Protein AF-0000000066671048 (afdb_homodimer)

pLDDT: mean 87.14, std 14.94, range [29.52, 98.75]

Nearest PDB structures (foldseek):
  3fkh-assembly3_F  TM=9.443E-01  e=4.749E-14  Corynebacterium glutamicum ATCC 13032
  6eci-assembly4_H  TM=8.921E-01  e=3.880E-12  Mycolicibacterium smegmatis MC2 155
  6eci-assembly7_M  TM=8.985E-01  e=5.420E-12  Mycolicibacterium smegmatis MC2 155
  6eci-assembly4_G  TM=9.045E-01  e=6.656E-11  Mycolicibacterium smegmatis MC2 155
  2hq9-assembly1_B  TM=8.284E-01  e=3.812E-11  Mesorhizobium loti

Organism: Nocardia brasiliensis (strain ATCC 700358 / HUJEG-1) (NCBI:txid1133849)

Radius of gyration: 19.23 Å; Cα contacts (8 Å, |Δi|>4): 625; chains: 2; bounding box: 47×60×47 Å

Sequence (288 aa):
MAELVRTSDLVHELTVAQCWERLDETQLGRIVVHISGELDIFPVNYAVDDGKIYFRTAPGSKLLELTINSSVLFEADQVLPEIQLAWSVVARGHAEQLSIARDVHHADTLAIRPWISTPKYEYVRIGVHAITGRQFRLNDEVTHMAELVRTSDLVHELTVAQCWERLDETQLGRIVVHISGELDIFPVNYAVDDGKIYFRTAPGSKLLELTINSSVLFEADQVLPEIQLAWSVVARGHAEQLSIARDVHHADTLAIRPWISTPKYEYVRIGVHAITGRQFRLNDEVTH

Structure (mmCIF, N/CA/C/O backbone):
data_AF-0000000066671048-model_v1
#
loop_
_entity.id
_entity.type
_entity.pdbx_description
1 polymer "Pyridoxamine 5'-phosphate oxidase family protein"
#
loop_
_atom_site.group_PDB
_atom_site.id
_atom_site.type_symbol
_atom_site.label_atom_id
_atom_site.label_alt_id
_atom_site.label_comp_id
_atom_site.label_asym_id
_atom_site.label_entity_id
_atom_site.label_seq_id
_atom_site.pdbx_PDB_ins_code
_atom_site.Cartn_x
_atom_site.Cartn_y
_atom_site.Cartn_z
_atom_site.occupancy
_atom_site.B_iso_or_equiv
_atom_site.auth_seq_id
_atom_site.auth_comp_id
_atom_site.auth_asym_id
_atom_site.auth_atom_id
_atom_site.pdbx_PDB_model_num
ATOM 1 N N . MET A 1 1 ? -23.078 -31.922 4.121 1 29.52 1 MET A N 1
ATOM 2 C CA . MET A 1 1 ? -23.047 -31.266 2.816 1 29.52 1 MET A CA 1
ATOM 3 C C . MET A 1 1 ? -22.203 -30 2.852 1 29.52 1 MET A C 1
ATOM 5 O O . MET A 1 1 ? -22.391 -29.141 3.713 1 29.52 1 MET A O 1
ATOM 9 N N . ALA A 1 2 ? -20.922 -30.031 2.643 1 38.5 2 ALA A N 1
ATOM 10 C CA . ALA A 1 2 ? -20 -28.906 2.66 1 38.5 2 ALA A CA 1
ATOM 11 C C . ALA A 1 2 ? -20.578 -27.703 1.93 1 38.5 2 ALA A C 1
ATOM 13 O O . ALA A 1 2 ? -20.938 -27.797 0.753 1 38.5 2 ALA A O 1
ATOM 14 N N . GLU A 1 3 ? -21.438 -27.016 2.498 1 41.06 3 GLU A N 1
ATOM 15 C CA . GLU A 1 3 ? -22.062 -25.859 1.834 1 41.06 3 GLU A CA 1
ATOM 16 C C . GLU A 1 3 ? -21.031 -25.031 1.078 1 41.06 3 GLU A C 1
ATOM 18 O O . GLU A 1 3 ? -19.969 -24.703 1.621 1 41.06 3 GLU A O 1
ATOM 23 N N . LEU A 1 4 ? -20.922 -25.141 -0.202 1 42.34 4 LEU A N 1
ATOM 24 C CA . LEU A 1 4 ? -20.062 -24.453 -1.155 1 42.34 4 LEU A CA 1
ATOM 25 C C . LEU A 1 4 ? -20 -22.953 -0.846 1 42.34 4 LEU A C 1
ATOM 27 O O . LEU A 1 4 ? -20.984 -22.234 -1.039 1 42.34 4 LEU A O 1
ATOM 31 N N . VAL A 1 5 ? -19.469 -22.578 0.248 1 47.53 5 VAL A N 1
ATOM 32 C CA . VAL A 1 5 ? -19.25 -21.172 0.558 1 47.53 5 VAL A CA 1
ATOM 33 C C . VAL A 1 5 ? -18.859 -20.422 -0.712 1 47.53 5 VAL A C 1
ATOM 35 O O . VAL A 1 5 ? -17.875 -20.75 -1.367 1 47.53 5 VAL A O 1
ATOM 38 N N . ARG A 1 6 ? -19.906 -19.812 -1.34 1 52.75 6 ARG A N 1
ATOM 39 C CA . ARG A 1 6 ? -19.688 -19.031 -2.551 1 52.75 6 ARG A CA 1
ATOM 40 C C . ARG A 1 6 ? -18.656 -17.938 -2.318 1 52.75 6 ARG A C 1
ATOM 42 O O . ARG A 1 6 ? -18.531 -17.422 -1.207 1 52.75 6 ARG A O 1
ATOM 49 N N . THR A 1 7 ? -17.656 -17.828 -3.178 1 56.28 7 THR A N 1
ATOM 50 C CA . THR A 1 7 ? -16.625 -16.797 -3.156 1 56.28 7 THR A CA 1
ATOM 51 C C . THR A 1 7 ? -17.219 -15.453 -2.711 1 56.28 7 THR A C 1
ATOM 53 O O . THR A 1 7 ? -16.562 -14.688 -2.006 1 56.28 7 THR A O 1
ATOM 56 N N . SER A 1 8 ? -18.547 -15.258 -3.172 1 59.97 8 SER A N 1
ATOM 57 C CA . SER A 1 8 ? -19.219 -14.008 -2.818 1 59.97 8 SER A CA 1
ATOM 58 C C . SER A 1 8 ? -19.422 -13.898 -1.312 1 59.97 8 SER A C 1
ATOM 60 O O . SER A 1 8 ? -19.594 -12.805 -0.781 1 59.97 8 SER A O 1
ATOM 62 N N . ASP A 1 9 ? -19.328 -15.078 -0.749 1 68 9 ASP A N 1
ATOM 63 C CA . ASP A 1 9 ? -19.578 -15.062 0.691 1 68 9 ASP A CA 1
ATOM 64 C C . ASP A 1 9 ? -18.312 -14.656 1.452 1 68 9 ASP A C 1
ATOM 66 O O . ASP A 1 9 ? -18.375 -14.289 2.627 1 68 9 ASP A O 1
ATOM 70 N N . LEU A 1 10 ? -17.312 -14.648 0.698 1 83.81 10 LEU A N 1
ATOM 71 C CA . LEU A 1 10 ? -16.031 -14.445 1.383 1 83.81 10 LEU A CA 1
ATOM 72 C C . LEU A 1 10 ? -15.516 -13.023 1.157 1 83.81 10 LEU A C 1
ATOM 74 O O . LEU A 1 10 ? -14.641 -12.555 1.881 1 83.81 10 LEU A O 1
ATOM 78 N N . VAL A 1 11 ? -16.234 -12.352 0.22 1 88.31 11 VAL A N 1
ATOM 79 C CA . VAL A 1 11 ? -15.836 -10.969 -0.061 1 88.31 11 VAL A CA 1
ATOM 80 C C . VAL A 1 11 ? -17.062 -10.062 -0.017 1 88.31 11 VAL A C 1
ATOM 82 O O . VAL A 1 11 ? -18.078 -10.359 -0.643 1 88.31 11 VAL A O 1
ATOM 85 N N . HIS A 1 12 ? -17.016 -9.07 0.727 1 93.06 12 HIS A N 1
ATOM 86 C CA . HIS A 1 12 ? -18.094 -8.109 0.881 1 93.06 12 HIS A CA 1
ATOM 87 C C . HIS A 1 12 ? -17.641 -6.699 0.524 1 93.06 12 HIS A C 1
ATOM 89 O O . HIS A 1 12 ? -16.578 -6.254 0.979 1 93.06 12 HIS A O 1
ATOM 95 N N . GLU A 1 13 ? -18.453 -6.121 -0.352 1 96.19 13 GLU A N 1
ATOM 96 C CA . GLU A 1 13 ? -18.172 -4.723 -0.655 1 96.19 13 GLU A CA 1
ATOM 97 C C . GLU A 1 13 ? -18.578 -3.814 0.503 1 96.19 13 GLU A C 1
ATOM 99 O O . GLU A 1 13 ? -19.672 -3.943 1.048 1 96.19 13 GLU A O 1
ATOM 104 N N . LEU A 1 14 ? -17.719 -2.943 0.823 1 97.88 14 LEU A N 1
ATOM 105 C CA . LEU A 1 14 ? -18 -2.004 1.902 1 97.88 14 LEU A CA 1
ATOM 106 C C . LEU A 1 14 ? -18.781 -0.795 1.384 1 97.88 14 LEU A C 1
ATOM 108 O O . LEU A 1 14 ? -18.547 -0.344 0.259 1 97.88 14 LEU A O 1
ATOM 112 N N . THR A 1 15 ? -19.641 -0.308 2.195 1 98.38 15 THR A N 1
ATOM 113 C CA . THR A 1 15 ? -20.266 0.975 1.892 1 98.38 15 THR A CA 1
ATOM 114 C C . THR A 1 15 ? -19.266 2.119 2.09 1 98.38 15 THR A C 1
ATOM 116 O O . THR A 1 15 ? -18.234 1.941 2.727 1 98.38 15 THR A O 1
ATOM 119 N N . VAL A 1 16 ? -19.688 3.266 1.586 1 98.31 16 VAL A N 1
ATOM 120 C CA . VAL A 1 16 ? -18.844 4.445 1.75 1 98.31 16 VAL A CA 1
ATOM 121 C C . VAL A 1 16 ? -18.625 4.715 3.236 1 98.31 16 VAL A C 1
ATOM 123 O O . VAL A 1 16 ? -17.484 4.953 3.66 1 98.31 16 VAL A O 1
ATOM 126 N N . ALA A 1 17 ? -19.656 4.621 4.023 1 98.38 17 ALA A N 1
ATOM 127 C CA . ALA A 1 17 ? -19.562 4.863 5.461 1 98.38 17 ALA A CA 1
ATOM 128 C C . ALA A 1 17 ? -18.625 3.854 6.117 1 98.38 17 ALA A C 1
ATOM 130 O O . ALA A 1 17 ? -17.797 4.215 6.961 1 98.38 17 ALA A O 1
ATOM 131 N N . GLN A 1 18 ? -18.703 2.643 5.727 1 98.38 18 GLN A N 1
ATOM 132 C CA . GLN A 1 18 ? -17.844 1.591 6.266 1 98.38 18 GLN A CA 1
ATOM 133 C C . GLN A 1 18 ? -16.391 1.812 5.879 1 98.38 18 GLN A C 1
ATOM 135 O O . GLN A 1 18 ? -15.484 1.533 6.664 1 98.38 18 GLN A O 1
ATOM 140 N N . CYS A 1 19 ? -16.156 2.271 4.66 1 98.75 19 CYS A N 1
ATOM 141 C CA . CYS A 1 19 ? -14.797 2.576 4.223 1 98.75 19 CYS A CA 1
ATOM 142 C C . CYS A 1 19 ? -14.141 3.602 5.141 1 98.75 19 CYS A C 1
ATOM 144 O O . CYS A 1 19 ? -13.008 3.41 5.586 1 98.75 19 CYS A O 1
ATOM 146 N N . TRP A 1 20 ? -14.883 4.625 5.469 1 98.62 20 TRP A N 1
ATOM 147 C CA . TRP A 1 20 ? -14.328 5.672 6.324 1 98.62 20 TRP A CA 1
ATOM 148 C C . TRP A 1 20 ? -14.102 5.152 7.742 1 98.62 20 TRP A C 1
ATOM 150 O O . TRP A 1 20 ? -13.133 5.535 8.406 1 98.62 20 TRP A O 1
ATOM 160 N N . GLU A 1 21 ? -14.992 4.309 8.211 1 98.25 21 GLU A N 1
ATOM 161 C CA . GLU A 1 21 ? -14.805 3.688 9.516 1 98.25 21 GLU A CA 1
ATOM 162 C C . GLU A 1 21 ? -13.531 2.844 9.547 1 98.25 21 GLU A C 1
ATOM 164 O O . GLU A 1 21 ? -12.766 2.914 10.508 1 98.25 21 GLU A O 1
ATOM 169 N N . ARG A 1 22 ? -13.312 2.072 8.523 1 98.19 22 ARG A N 1
ATOM 170 C CA . ARG A 1 22 ? -12.117 1.234 8.438 1 98.19 22 ARG A CA 1
ATOM 171 C C . ARG A 1 22 ? -10.852 2.086 8.383 1 98.19 22 ARG A C 1
ATOM 173 O O . ARG A 1 22 ? -9.867 1.789 9.07 1 98.19 22 ARG A O 1
ATOM 180 N N . LEU A 1 23 ? -10.922 3.156 7.566 1 98.12 23 LEU A N 1
ATOM 181 C CA . LEU A 1 23 ? -9.766 4.039 7.473 1 98.12 23 LEU A CA 1
ATOM 182 C C . LEU A 1 23 ? -9.422 4.633 8.836 1 98.12 23 LEU A C 1
ATOM 184 O O . LEU A 1 23 ? -8.25 4.859 9.141 1 98.12 23 LEU A O 1
ATOM 188 N N . ASP A 1 24 ? -10.398 4.836 9.609 1 97.19 24 ASP A N 1
ATOM 189 C CA . ASP A 1 24 ? -10.188 5.449 10.914 1 97.19 24 ASP A CA 1
ATOM 190 C C . ASP A 1 24 ? -9.555 4.465 11.891 1 97.19 24 ASP A C 1
ATOM 192 O O . ASP A 1 24 ? -9.117 4.852 12.977 1 97.19 24 ASP A O 1
ATOM 196 N N . GLU A 1 25 ? -9.461 3.205 11.516 1 95.19 25 GLU A N 1
ATOM 197 C CA . GLU A 1 25 ? -8.969 2.158 12.414 1 95.19 25 GLU A CA 1
ATOM 198 C C . GLU A 1 25 ? -7.469 1.946 12.242 1 95.19 25 GLU A C 1
ATOM 200 O O . GLU A 1 25 ? -6.852 1.196 13 1 95.19 25 GLU A O 1
ATOM 205 N N . THR A 1 26 ? -6.895 2.504 11.234 1 94.56 26 THR A N 1
ATOM 206 C CA . THR A 1 26 ? -5.469 2.328 10.984 1 94.56 26 THR A CA 1
ATOM 207 C C . THR A 1 26 ? -4.789 3.678 10.758 1 94.56 26 THR A C 1
ATOM 209 O O . THR A 1 26 ? -5.465 4.699 10.617 1 94.56 26 THR A O 1
ATOM 212 N N . GLN A 1 27 ? -3.498 3.672 10.82 1 94.75 27 GLN A N 1
ATOM 213 C CA . GLN A 1 27 ? -2.764 4.926 10.703 1 94.75 27 GLN A CA 1
ATOM 214 C C . GLN A 1 27 ? -1.767 4.875 9.547 1 94.75 27 GLN A C 1
ATOM 216 O O . GLN A 1 27 ? -1.111 5.871 9.234 1 94.75 27 GLN A O 1
ATOM 221 N N . LEU A 1 28 ? -1.582 3.727 8.953 1 96.44 28 LEU A N 1
ATOM 222 C CA . LEU A 1 28 ? -0.64 3.568 7.848 1 96.44 28 LEU A CA 1
ATOM 223 C C . LEU A 1 28 ? -1.375 3.332 6.535 1 96.44 28 LEU A C 1
ATOM 225 O O . LEU A 1 28 ? -2.283 2.5 6.469 1 96.44 28 LEU A O 1
ATOM 229 N N . GLY A 1 29 ? -1.13 4.086 5.523 1 97.5 29 GLY A N 1
ATOM 230 C CA . GLY A 1 29 ? -1.618 3.924 4.164 1 97.5 29 GLY A CA 1
ATOM 231 C C . GLY A 1 29 ? -0.549 4.156 3.111 1 97.5 29 GLY A C 1
ATOM 232 O O . GLY A 1 29 ? 0.617 4.383 3.445 1 97.5 29 GLY A O 1
ATOM 233 N N . ARG A 1 30 ? -0.893 3.994 1.914 1 97.25 30 ARG A N 1
ATOM 234 C CA . ARG A 1 30 ? 0.004 4.234 0.789 1 97.25 30 ARG A CA 1
ATOM 235 C C . ARG A 1 30 ? -0.606 5.23 -0.194 1 97.25 30 ARG A C 1
ATOM 237 O O . ARG A 1 30 ? -1.782 5.117 -0.548 1 97.25 30 ARG A O 1
ATOM 244 N N . ILE A 1 31 ? 0.169 6.117 -0.614 1 96 31 ILE A N 1
ATOM 245 C CA . ILE A 1 31 ? -0.273 7.121 -1.576 1 96 31 ILE A CA 1
ATOM 246 C C . ILE A 1 31 ? 0.466 6.93 -2.898 1 96 31 ILE A C 1
ATOM 248 O O . ILE A 1 31 ? 1.684 6.738 -2.914 1 96 31 ILE A O 1
ATOM 252 N N . VAL A 1 32 ? -0.268 6.887 -3.955 1 95.88 32 VAL A N 1
ATOM 253 C CA . VAL A 1 32 ? 0.29 6.809 -5.301 1 95.88 32 VAL A CA 1
ATOM 254 C C . VAL A 1 32 ? 0.182 8.164 -5.984 1 95.88 32 VAL A C 1
ATOM 256 O O . VAL A 1 32 ? -0.896 8.766 -6.023 1 95.88 32 VAL A O 1
ATOM 259 N N . VAL A 1 33 ? 1.28 8.602 -6.477 1 92.56 33 VAL A N 1
ATOM 260 C CA . VAL A 1 33 ? 1.337 9.867 -7.207 1 92.56 33 VAL A CA 1
ATOM 261 C C . VAL A 1 33 ? 1.814 9.617 -8.633 1 92.56 33 VAL A C 1
ATOM 263 O O . VAL A 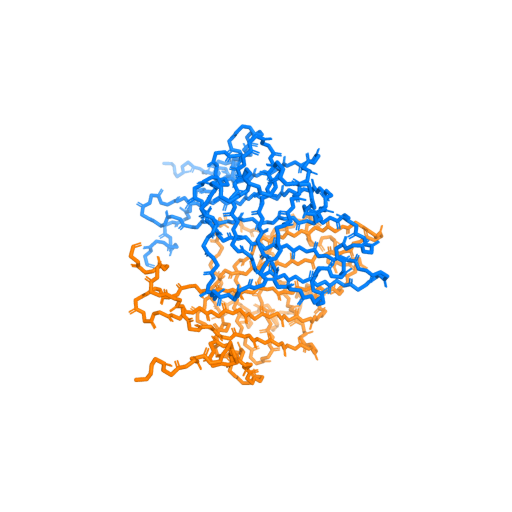1 33 ? 2.451 8.594 -8.914 1 92.56 33 VAL A O 1
ATOM 266 N N . HIS A 1 34 ? 1.399 10.422 -9.469 1 87.94 34 HIS A N 1
ATOM 267 C CA . HIS A 1 34 ? 1.772 10.281 -10.867 1 87.94 34 HIS A CA 1
ATOM 268 C C . HIS A 1 34 ? 2.117 11.625 -11.492 1 87.94 34 HIS A C 1
ATOM 270 O O . HIS A 1 34 ? 1.328 12.57 -11.406 1 87.94 34 HIS A O 1
ATOM 276 N N . ILE A 1 35 ? 3.318 11.695 -12.016 1 82 35 ILE A N 1
ATOM 277 C CA . ILE A 1 35 ? 3.746 12.891 -12.742 1 82 35 ILE A CA 1
ATOM 278 C C . ILE A 1 35 ? 4.305 12.492 -14.102 1 82 35 ILE A C 1
ATOM 280 O O . ILE A 1 35 ? 5.227 11.68 -14.188 1 82 35 ILE A O 1
ATOM 284 N N . SER A 1 36 ? 3.768 13.117 -15.188 1 79.75 36 SER A N 1
ATOM 285 C CA . SER A 1 36 ? 4.273 12.938 -16.547 1 79.75 36 SER A CA 1
ATOM 286 C C . SER A 1 36 ? 4.484 11.461 -16.875 1 79.75 36 SER A C 1
ATOM 288 O O . SER A 1 36 ? 5.539 11.078 -17.375 1 79.75 36 SER A O 1
ATOM 290 N N . GLY A 1 37 ? 3.621 10.609 -16.422 1 77.31 37 GLY A N 1
ATOM 291 C CA . GLY A 1 37 ? 3.676 9.195 -16.766 1 77.31 37 GLY A CA 1
ATOM 292 C C . GLY A 1 37 ? 4.473 8.367 -15.781 1 77.31 37 GLY A C 1
ATOM 293 O O . GLY A 1 37 ? 4.504 7.141 -15.883 1 77.31 37 GLY A O 1
ATOM 294 N N . GLU A 1 38 ? 5.16 9.016 -14.867 1 84.38 38 GLU A N 1
ATOM 295 C CA . GLU A 1 38 ? 5.918 8.297 -13.852 1 84.38 38 GLU A CA 1
ATOM 296 C C . GLU A 1 38 ? 5.102 8.117 -12.578 1 84.38 38 GLU A C 1
ATOM 298 O O . GLU A 1 38 ? 4.461 9.062 -12.109 1 84.38 38 GLU A O 1
ATOM 303 N N . LEU A 1 39 ? 5.16 6.914 -12.117 1 90.56 39 LEU A N 1
ATOM 304 C CA . LEU A 1 39 ? 4.41 6.57 -10.914 1 90.56 39 LEU A CA 1
ATOM 305 C C . LEU A 1 39 ? 5.344 6.406 -9.719 1 90.56 39 LEU A C 1
ATOM 307 O O . LEU A 1 39 ? 6.469 5.93 -9.867 1 90.56 39 LEU A O 1
ATOM 311 N N . ASP A 1 40 ? 4.852 6.863 -8.609 1 92.38 40 ASP A N 1
ATOM 312 C CA . ASP A 1 40 ? 5.531 6.582 -7.352 1 92.38 40 ASP A CA 1
ATOM 313 C C . ASP A 1 40 ? 4.531 6.219 -6.258 1 92.38 40 ASP A C 1
ATOM 315 O O . ASP A 1 40 ? 3.35 6.562 -6.348 1 92.38 40 ASP A O 1
ATOM 319 N N . ILE A 1 41 ? 4.973 5.5 -5.352 1 94.88 41 ILE A N 1
ATOM 320 C CA . ILE A 1 41 ? 4.145 5.082 -4.227 1 94.88 41 ILE A CA 1
ATOM 321 C C . ILE A 1 41 ? 4.926 5.246 -2.922 1 94.88 41 ILE A C 1
ATOM 323 O O . ILE A 1 41 ? 6.113 4.926 -2.859 1 94.88 41 ILE A O 1
ATOM 327 N N . PHE A 1 42 ? 4.246 5.75 -1.859 1 91.38 42 PHE A N 1
ATOM 328 C CA . PHE A 1 42 ? 4.879 5.988 -0.569 1 91.38 42 PHE A CA 1
ATOM 329 C C . PHE A 1 42 ? 3.955 5.582 0.573 1 91.38 42 PHE A C 1
ATOM 331 O O . PHE A 1 42 ? 2.766 5.906 0.561 1 91.38 42 PHE A O 1
ATOM 338 N N . PRO A 1 43 ? 4.543 4.883 1.502 1 95.31 43 PRO A N 1
ATOM 339 C CA . PRO A 1 43 ? 3.768 4.754 2.738 1 95.31 43 PRO A CA 1
ATOM 340 C C . PRO A 1 43 ? 3.676 6.066 3.516 1 95.31 43 PRO A C 1
ATOM 342 O O . PRO A 1 43 ? 4.645 6.832 3.557 1 95.31 43 PRO A O 1
ATOM 345 N N . VAL A 1 44 ? 2.537 6.344 4.086 1 93.81 44 VAL A N 1
ATOM 346 C CA . VAL A 1 44 ? 2.375 7.551 4.891 1 93.81 44 VAL A CA 1
ATOM 347 C C . VAL A 1 44 ? 1.518 7.238 6.117 1 93.81 44 VAL A C 1
ATOM 349 O O . VAL A 1 44 ? 0.591 6.43 6.047 1 93.81 44 VAL A O 1
ATOM 352 N N . ASN A 1 45 ? 1.871 7.871 7.207 1 94.81 45 ASN A N 1
ATOM 353 C CA . ASN A 1 45 ? 0.934 7.914 8.32 1 94.81 45 ASN A CA 1
ATOM 354 C C . ASN A 1 45 ? -0.154 8.961 8.102 1 94.81 45 ASN A C 1
ATOM 356 O O . ASN A 1 45 ? 0.13 10.07 7.652 1 94.81 45 ASN A O 1
ATOM 360 N N . TYR A 1 46 ? -1.352 8.547 8.461 1 96.38 46 TYR A N 1
ATOM 361 C CA . TYR A 1 46 ? -2.461 9.43 8.109 1 96.38 46 TYR A CA 1
ATOM 362 C C . TYR A 1 46 ? -3.521 9.43 9.203 1 96.38 46 TYR A C 1
ATOM 364 O O . TYR A 1 46 ? -3.471 8.617 10.133 1 96.38 46 TYR A O 1
ATOM 372 N N . ALA A 1 47 ? -4.43 10.398 9.078 1 97.75 47 ALA A N 1
ATOM 373 C CA . ALA A 1 47 ? -5.691 10.469 9.812 1 97.75 47 ALA A CA 1
ATOM 374 C C . ALA A 1 47 ? -6.844 10.859 8.891 1 97.75 47 ALA A C 1
ATOM 376 O O . ALA A 1 47 ? -6.621 11.391 7.801 1 97.75 47 ALA A O 1
ATOM 377 N N . VAL A 1 48 ? -8 10.5 9.289 1 98 48 VAL A N 1
ATOM 378 C CA . VAL A 1 48 ? -9.164 10.906 8.508 1 98 48 VAL A CA 1
ATOM 379 C C . VAL A 1 48 ? -10.07 11.797 9.359 1 98 48 VAL A C 1
ATOM 381 O O . VAL A 1 48 ? -10.125 11.648 10.578 1 98 48 VAL A O 1
ATOM 384 N N . ASP A 1 49 ? -10.625 12.711 8.695 1 97.5 49 ASP A N 1
ATOM 385 C CA . ASP A 1 49 ? -11.609 13.594 9.328 1 97.5 49 ASP A CA 1
ATOM 386 C C . ASP A 1 49 ? -12.531 14.211 8.289 1 97.5 49 ASP A C 1
ATOM 388 O O . ASP A 1 49 ? -12.07 14.781 7.297 1 97.5 49 ASP A O 1
ATOM 392 N N . ASP A 1 50 ? -13.859 13.992 8.5 1 95.06 50 ASP A N 1
ATOM 393 C CA . ASP A 1 50 ? -14.891 14.617 7.676 1 95.06 50 ASP A CA 1
ATOM 394 C C . ASP A 1 50 ? -14.688 14.289 6.199 1 95.06 50 ASP A C 1
ATOM 396 O O . ASP A 1 50 ? -14.648 15.188 5.355 1 95.06 50 ASP A O 1
ATOM 400 N N . GLY A 1 51 ? -14.414 13.078 5.891 1 95.69 51 GLY A N 1
ATOM 401 C CA . GLY A 1 51 ? -14.352 12.609 4.52 1 95.69 51 GLY A CA 1
ATOM 402 C C . GLY A 1 51 ? -13.07 13.008 3.809 1 95.69 51 GLY A C 1
ATOM 403 O O . GLY A 1 51 ? -13.031 13.062 2.576 1 95.69 51 GLY A O 1
ATOM 404 N N . LYS A 1 52 ? -12.102 13.391 4.605 1 97.94 52 LYS A N 1
ATOM 405 C CA . LYS A 1 52 ? -10.797 13.773 4.07 1 97.94 52 LYS A CA 1
ATOM 406 C C . LYS A 1 52 ? -9.68 12.953 4.715 1 97.94 52 LYS A C 1
ATOM 408 O O . LYS A 1 52 ? -9.844 12.438 5.82 1 97.94 52 LYS A O 1
ATOM 413 N N . ILE A 1 53 ? -8.672 12.82 3.971 1 98.25 53 ILE A N 1
ATOM 414 C CA . ILE A 1 53 ? -7.473 12.148 4.461 1 98.25 53 ILE A CA 1
ATOM 415 C C . ILE A 1 53 ? -6.344 13.156 4.645 1 98.25 53 ILE A C 1
ATOM 417 O O . ILE A 1 53 ? -6.09 13.977 3.762 1 98.25 53 ILE A O 1
ATOM 421 N N . TYR A 1 54 ? -5.676 13.094 5.801 1 96.88 54 TYR A N 1
ATOM 422 C CA . TYR A 1 54 ? -4.586 14.008 6.125 1 96.88 54 TYR A CA 1
ATOM 423 C C . TYR A 1 54 ? -3.291 13.242 6.383 1 96.88 54 TYR A C 1
ATOM 425 O O . TYR A 1 54 ? -3.307 12.18 7.008 1 96.88 54 TYR A O 1
ATOM 433 N N . PHE A 1 55 ? -2.209 13.766 5.949 1 94.69 55 PHE A N 1
ATOM 434 C CA . PHE A 1 55 ? -0.902 13.219 6.289 1 94.69 55 PHE A CA 1
ATOM 435 C C . PHE A 1 55 ? 0.155 14.32 6.312 1 94.69 55 PHE A C 1
ATOM 437 O O . PHE A 1 55 ? -0.109 15.453 5.898 1 94.69 55 PHE A O 1
ATOM 444 N N . ARG A 1 56 ? 1.324 13.953 6.867 1 91.38 56 ARG A N 1
ATOM 445 C CA . ARG A 1 56 ? 2.453 14.883 6.918 1 91.38 56 ARG A CA 1
ATOM 446 C C . ARG A 1 56 ? 3.588 14.406 6.016 1 91.38 56 ARG A C 1
ATOM 448 O O . ARG A 1 56 ? 3.805 13.203 5.863 1 91.38 56 ARG A O 1
ATOM 455 N N . THR A 1 57 ? 4.203 15.32 5.422 1 86.5 57 THR A N 1
ATOM 456 C CA . THR A 1 57 ? 5.355 14.969 4.598 1 86.5 57 THR A CA 1
ATOM 457 C C . THR A 1 57 ? 6.43 16.047 4.688 1 86.5 57 THR A C 1
ATOM 459 O O . THR A 1 57 ? 6.125 17.219 4.914 1 86.5 57 THR A O 1
ATOM 462 N N . ALA A 1 58 ? 7.68 15.547 4.695 1 77.62 58 ALA A N 1
ATOM 463 C CA . ALA A 1 58 ? 8.766 16.516 4.602 1 77.62 58 ALA A CA 1
ATOM 464 C C . ALA A 1 58 ? 8.727 17.25 3.268 1 77.62 58 ALA A C 1
ATOM 466 O O . ALA A 1 58 ? 8.164 16.766 2.289 1 77.62 58 ALA A O 1
ATOM 467 N N . PRO A 1 59 ? 9.344 18.438 3.477 1 70.94 59 PRO A N 1
ATOM 468 C CA . PRO A 1 59 ? 9.508 19.078 2.176 1 70.94 59 PRO A CA 1
ATOM 469 C C . PRO A 1 59 ? 10.391 18.281 1.22 1 70.94 59 PRO A C 1
ATOM 471 O O . PRO A 1 59 ? 11.32 17.594 1.657 1 70.94 59 PRO A O 1
ATOM 474 N N . GLY A 1 60 ? 9.992 18.219 -0.116 1 70 60 GLY A N 1
ATOM 475 C CA . GLY A 1 60 ? 10.781 17.469 -1.079 1 70 60 GLY A CA 1
ATOM 476 C C . GLY A 1 60 ? 9.945 16.859 -2.188 1 70 60 GLY A C 1
ATOM 477 O O . GLY A 1 60 ? 8.93 17.422 -2.59 1 70 60 GLY A O 1
ATOM 478 N N . SER A 1 61 ? 10.586 15.664 -2.58 1 61.81 61 SER A N 1
ATOM 479 C CA . SER A 1 61 ? 10.109 15.133 -3.852 1 61.81 61 SER A CA 1
ATOM 480 C C . SER A 1 61 ? 8.633 14.758 -3.779 1 61.81 61 SER A C 1
ATOM 482 O O . SER A 1 61 ? 7.875 15.031 -4.711 1 61.81 61 SER A O 1
ATOM 484 N N . LYS A 1 62 ? 8.18 14.227 -2.619 1 68.44 62 LYS A N 1
ATOM 485 C CA . LYS A 1 62 ? 6.777 13.828 -2.555 1 68.44 62 LYS A CA 1
ATOM 486 C C . LYS A 1 62 ? 5.852 15.039 -2.656 1 68.44 62 LYS A C 1
ATOM 488 O O . LYS A 1 62 ? 4.922 15.047 -3.463 1 68.44 62 LYS A O 1
ATOM 493 N N . LEU A 1 63 ? 6.145 16.016 -1.899 1 68.75 63 LEU A N 1
ATOM 494 C CA . LEU A 1 63 ? 5.332 17.219 -1.905 1 68.75 63 LEU A CA 1
ATOM 495 C C . LEU A 1 63 ? 5.379 17.906 -3.27 1 68.75 63 LEU A C 1
ATOM 497 O O . LEU A 1 63 ? 4.352 18.359 -3.775 1 68.75 63 LEU A O 1
ATOM 501 N N . LEU A 1 64 ? 6.488 17.891 -3.764 1 69 64 LEU A N 1
ATOM 502 C CA . LEU A 1 64 ? 6.637 18.5 -5.082 1 69 64 LEU A CA 1
ATOM 503 C C . LEU A 1 64 ? 5.785 17.766 -6.113 1 69 64 LEU A C 1
ATOM 505 O O . LEU A 1 64 ? 5.098 18.391 -6.918 1 69 64 LEU A O 1
ATOM 509 N N . GLU A 1 65 ? 5.773 16.516 -6.125 1 71.94 65 GLU A N 1
ATOM 510 C CA . GLU A 1 65 ? 4.984 15.742 -7.074 1 71.94 65 GLU A CA 1
ATOM 511 C C . GLU A 1 65 ? 3.492 16.016 -6.906 1 71.94 65 GLU A C 1
ATOM 513 O O . GLU A 1 65 ? 2.768 16.156 -7.895 1 71.94 65 GLU A O 1
ATOM 518 N N . LEU A 1 66 ? 3.117 16.156 -5.688 1 80.69 66 LEU A N 1
ATOM 519 C CA . LEU A 1 66 ? 1.709 16.391 -5.383 1 80.69 66 LEU A CA 1
ATOM 520 C C . LEU A 1 66 ? 1.256 17.75 -5.887 1 80.69 66 LEU A C 1
ATOM 522 O O . LEU A 1 66 ? 0.09 17.922 -6.246 1 80.69 66 LEU A O 1
ATOM 526 N N . THR A 1 67 ? 2.168 18.688 -5.879 1 77.5 67 THR A N 1
ATOM 527 C CA . THR A 1 67 ? 1.851 20.031 -6.332 1 77.5 67 THR A CA 1
ATOM 528 C C . THR A 1 67 ? 1.731 20.078 -7.855 1 77.5 67 THR A C 1
ATOM 530 O O . THR A 1 67 ? 0.979 20.891 -8.398 1 77.5 67 THR A O 1
ATOM 533 N N . ILE A 1 68 ? 2.412 19.25 -8.539 1 80.44 68 ILE A N 1
ATOM 534 C CA . ILE A 1 68 ? 2.402 19.219 -9.992 1 80.44 68 ILE A CA 1
ATOM 535 C C . ILE A 1 68 ? 1.146 18.5 -10.484 1 80.44 68 ILE A C 1
ATOM 537 O O . ILE A 1 68 ? 0.467 18.969 -11.398 1 80.44 68 ILE A O 1
ATOM 541 N N . ASN A 1 69 ? 0.781 17.391 -10.016 1 87.19 69 ASN A N 1
ATOM 542 C CA . ASN A 1 69 ? -0.439 16.625 -10.242 1 87.19 69 ASN A CA 1
ATOM 543 C C . ASN A 1 69 ? -1.089 16.188 -8.93 1 87.19 69 ASN A C 1
ATOM 545 O O . ASN A 1 69 ? -0.568 15.328 -8.227 1 87.19 69 ASN A O 1
ATOM 549 N N . SER A 1 70 ? -2.195 16.812 -8.734 1 93.25 70 SER A N 1
ATOM 550 C CA . SER A 1 70 ? -2.824 16.656 -7.43 1 93.25 70 SER A CA 1
ATOM 551 C C . SER A 1 70 ? -3.623 15.359 -7.355 1 93.25 70 SER A C 1
ATOM 553 O O . SER A 1 70 ? -4.09 14.969 -6.281 1 93.25 70 SER A O 1
ATOM 555 N N . SER A 1 71 ? -3.873 14.703 -8.516 1 93.75 71 SER A N 1
ATOM 556 C CA . SER A 1 71 ? -4.633 13.461 -8.516 1 93.75 71 SER A CA 1
ATOM 557 C C . SER A 1 71 ? -3.842 12.328 -7.867 1 93.75 71 SER A C 1
ATOM 559 O O . SER A 1 71 ? -2.713 12.039 -8.273 1 93.75 71 SER A O 1
ATOM 561 N N . VAL A 1 72 ? -4.402 11.703 -6.859 1 95 72 VAL A N 1
ATOM 562 C CA . VAL A 1 72 ? -3.695 10.656 -6.133 1 95 72 VAL A CA 1
ATOM 563 C C . VAL A 1 72 ? -4.625 9.469 -5.906 1 95 72 VAL A C 1
ATOM 565 O O . VAL A 1 72 ? -5.848 9.602 -5.98 1 95 72 VAL A O 1
ATOM 568 N N . LEU A 1 73 ? -4.047 8.32 -5.766 1 96.38 73 LEU A N 1
ATOM 569 C CA . LEU A 1 73 ? -4.676 7.141 -5.184 1 96.38 73 LEU A CA 1
ATOM 570 C C . LEU A 1 73 ? -4.195 6.91 -3.756 1 96.38 73 LEU A C 1
ATOM 572 O O . LEU A 1 73 ? -3.023 7.145 -3.447 1 96.38 73 LEU A O 1
ATOM 576 N N . PHE A 1 74 ? -5.062 6.594 -2.949 1 97.75 74 PHE A N 1
ATOM 577 C CA . PHE A 1 74 ? -4.754 6.242 -1.568 1 97.75 74 PHE A CA 1
ATOM 578 C C . PHE A 1 74 ? -5.285 4.855 -1.229 1 9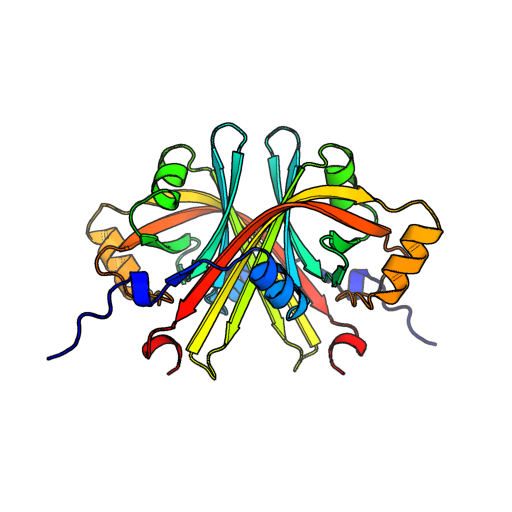7.75 74 PHE A C 1
ATOM 580 O O . PHE A 1 74 ? -6.414 4.516 -1.583 1 97.75 74 PHE A O 1
ATOM 587 N N . GLU A 1 75 ? -4.461 4.055 -0.608 1 98.69 75 GLU A N 1
ATOM 588 C CA . GLU A 1 75 ? -4.852 2.697 -0.241 1 98.69 75 GLU A CA 1
ATOM 589 C C . GLU A 1 75 ? -4.473 2.387 1.204 1 98.69 75 GLU A C 1
ATOM 591 O O . GLU A 1 75 ? -3.389 2.756 1.661 1 98.69 75 GLU A O 1
ATOM 596 N N . ALA A 1 76 ? -5.328 1.816 1.956 1 98.62 76 ALA A N 1
ATOM 597 C CA . ALA A 1 76 ? -5.043 1.234 3.266 1 98.62 76 ALA A CA 1
ATOM 598 C C . ALA A 1 76 ? -5.676 -0.147 3.4 1 98.62 76 ALA A C 1
ATOM 600 O O . ALA A 1 76 ? -6.684 -0.44 2.754 1 98.62 76 ALA A O 1
ATOM 601 N N . ASP A 1 77 ? -5.074 -0.977 4.191 1 98 77 ASP A N 1
ATOM 602 C CA . ASP A 1 77 ? -5.551 -2.338 4.414 1 98 77 ASP A CA 1
ATOM 603 C C . ASP A 1 77 ? -5.152 -2.84 5.797 1 98 77 ASP A C 1
ATOM 605 O O . ASP A 1 77 ? -4.336 -2.215 6.48 1 98 77 ASP A O 1
ATOM 609 N N . GLN A 1 78 ? -5.832 -3.834 6.223 1 97 78 GLN A N 1
ATOM 610 C CA . GLN A 1 78 ? -5.508 -4.473 7.496 1 97 78 GLN A CA 1
ATOM 611 C C . GLN A 1 78 ? -5.918 -5.941 7.492 1 97 78 GLN A C 1
ATOM 613 O O . GLN A 1 78 ? -6.984 -6.293 6.988 1 97 78 GLN A O 1
ATOM 618 N N . VAL A 1 79 ? -5.051 -6.758 7.988 1 95.19 79 VAL A N 1
ATOM 619 C CA . VAL A 1 79 ? -5.359 -8.164 8.25 1 95.19 79 VAL A CA 1
ATOM 620 C C . VAL A 1 79 ? -5.574 -8.375 9.75 1 95.19 79 VAL A C 1
ATOM 622 O O . VAL A 1 79 ? -4.758 -7.945 10.562 1 95.19 79 VAL A O 1
ATOM 625 N N . LEU A 1 80 ? -6.668 -8.922 10.094 1 94.56 80 LEU A N 1
ATOM 626 C CA . LEU A 1 80 ? -7.035 -9.234 11.469 1 94.56 80 LEU A CA 1
ATOM 627 C C . LEU A 1 80 ? -7.199 -10.742 11.656 1 94.56 80 LEU A C 1
ATOM 629 O O . LEU A 1 80 ? -8.328 -11.242 11.703 1 94.56 80 LEU A O 1
ATOM 633 N N . PRO A 1 81 ? -6.102 -11.391 11.852 1 91.25 81 PRO A N 1
ATOM 634 C CA . PRO A 1 81 ? -6.148 -12.852 11.938 1 91.25 81 PRO A CA 1
ATOM 635 C C . PRO A 1 81 ? -6.992 -13.352 13.109 1 91.25 81 PRO A C 1
ATOM 637 O O . PRO A 1 81 ? -7.621 -14.414 13.016 1 91.25 81 PRO A O 1
ATOM 640 N N . GLU A 1 82 ? -7 -12.531 14.18 1 92.81 82 GLU A N 1
ATOM 641 C CA . GLU A 1 82 ? -7.688 -12.953 15.391 1 92.81 82 GLU A CA 1
ATOM 642 C C . GLU A 1 82 ? -9.18 -13.156 15.141 1 92.81 82 GLU A C 1
ATOM 644 O O . GLU A 1 82 ? -9.828 -13.953 15.82 1 92.81 82 GLU A O 1
ATOM 649 N N . ILE A 1 83 ? -9.734 -12.469 14.227 1 93.31 83 ILE A N 1
ATOM 650 C CA . ILE A 1 83 ? -11.156 -12.609 13.93 1 93.31 83 ILE A CA 1
ATOM 651 C C . ILE A 1 83 ? -11.336 -13.055 12.484 1 93.31 83 ILE A C 1
ATOM 653 O O . ILE A 1 83 ? -12.422 -12.914 11.914 1 93.31 83 ILE A O 1
ATOM 657 N N . GLN A 1 84 ? -10.281 -13.406 11.805 1 92.25 84 GLN A N 1
ATOM 658 C CA . GLN A 1 84 ? -10.266 -13.961 10.453 1 92.25 84 GLN A CA 1
ATOM 659 C C . GLN A 1 84 ? -10.867 -12.984 9.445 1 92.25 84 GLN A C 1
ATOM 661 O O . GLN A 1 84 ? -11.711 -13.367 8.633 1 92.25 84 GLN A O 1
ATOM 666 N N . LEU A 1 85 ? -10.445 -11.766 9.586 1 94.31 85 LEU A N 1
ATOM 667 C CA . LEU A 1 85 ? -10.938 -10.727 8.688 1 94.31 85 LEU A CA 1
ATOM 668 C C . LEU A 1 85 ? -9.781 -9.938 8.094 1 94.31 85 LEU A C 1
ATOM 670 O O . LEU A 1 85 ? -8.734 -9.781 8.727 1 94.31 85 LEU A O 1
ATOM 674 N N . ALA A 1 86 ? -9.961 -9.562 6.938 1 95.94 86 ALA A N 1
ATOM 675 C CA . ALA A 1 86 ? -9.109 -8.562 6.301 1 95.94 86 ALA A CA 1
ATOM 676 C C . ALA A 1 86 ? -9.938 -7.562 5.508 1 95.94 86 ALA A C 1
ATOM 678 O O . ALA A 1 86 ? -11.07 -7.855 5.109 1 95.94 86 ALA A O 1
ATOM 679 N N . TRP A 1 87 ? -9.406 -6.41 5.383 1 96.88 87 TRP A N 1
ATOM 680 C CA . TRP A 1 87 ? -10.102 -5.43 4.555 1 96.88 87 TRP A CA 1
ATOM 681 C C . TRP A 1 87 ? -9.102 -4.547 3.809 1 96.88 87 TRP A C 1
ATOM 683 O O . TRP A 1 87 ? -7.926 -4.477 4.184 1 96.8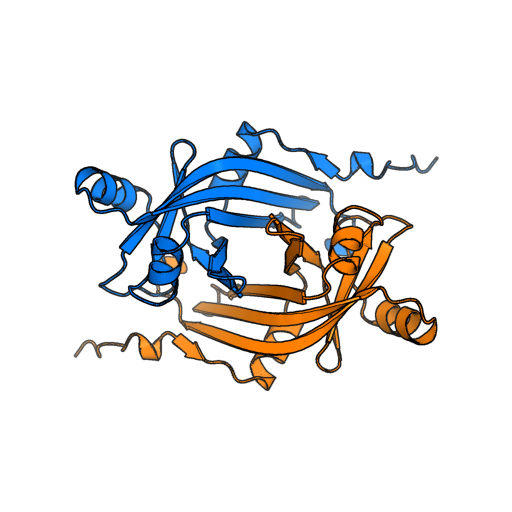8 87 TRP A O 1
ATOM 693 N N . SER A 1 88 ? -9.57 -3.949 2.744 1 97.25 88 SER A N 1
ATOM 694 C CA . SER A 1 88 ? -8.852 -2.918 2.008 1 97.25 88 SER A CA 1
ATOM 695 C C . SER A 1 88 ? -9.781 -1.794 1.57 1 97.25 88 SER A C 1
ATOM 697 O O . SER A 1 88 ? -10.969 -2.025 1.32 1 97.25 88 SER A O 1
ATOM 699 N N . VAL A 1 89 ? -9.25 -0.646 1.558 1 98.5 89 VAL A N 1
ATOM 700 C CA . VAL A 1 89 ? -9.945 0.542 1.082 1 98.5 89 VAL A CA 1
ATOM 701 C C . VAL A 1 89 ? -9.07 1.295 0.084 1 98.5 89 VAL A C 1
ATOM 703 O O . VAL A 1 89 ? -7.867 1.448 0.297 1 98.5 89 VAL A O 1
ATOM 706 N N . VAL A 1 90 ? -9.664 1.669 -1.041 1 98.06 90 VAL A N 1
ATOM 707 C CA . VAL A 1 90 ? -9.008 2.488 -2.055 1 98.06 90 VAL A CA 1
ATOM 708 C C . VAL A 1 90 ? -9.789 3.783 -2.258 1 98.06 90 VAL A C 1
ATOM 710 O O . VAL A 1 90 ? -11 3.756 -2.463 1 98.06 90 VAL A O 1
ATOM 713 N N . ALA A 1 91 ? -9.078 4.859 -2.189 1 98.44 91 ALA A N 1
ATOM 714 C CA . ALA A 1 91 ? -9.68 6.176 -2.391 1 98.44 91 ALA A CA 1
ATOM 715 C C . ALA A 1 91 ? -8.969 6.941 -3.5 1 98.44 91 ALA A C 1
ATOM 717 O O . ALA A 1 91 ? -7.754 6.816 -3.668 1 98.44 91 ALA A O 1
ATOM 718 N N . ARG A 1 92 ? -9.719 7.645 -4.254 1 97.31 92 ARG A N 1
ATOM 719 C CA . ARG A 1 92 ? -9.219 8.578 -5.254 1 97.31 92 ARG A CA 1
ATOM 720 C C . ARG A 1 92 ? -9.547 10.016 -4.871 1 97.31 92 ARG A C 1
ATOM 722 O O . ARG A 1 92 ? -10.641 10.305 -4.383 1 97.31 92 ARG A O 1
ATOM 729 N N . GLY A 1 93 ? -8.547 10.836 -5.062 1 96.62 93 GLY A N 1
ATOM 730 C CA . GLY A 1 93 ? -8.812 12.227 -4.715 1 96.62 93 GLY A CA 1
ATOM 731 C C . GLY A 1 93 ? -7.723 13.172 -5.18 1 96.62 93 GLY A C 1
ATOM 732 O O . GLY A 1 93 ? -6.859 12.797 -5.973 1 96.62 93 GLY A O 1
ATOM 733 N N . HIS A 1 94 ? -7.871 14.398 -4.742 1 96.44 94 HIS A N 1
ATOM 734 C CA . HIS A 1 94 ? -6.898 15.445 -5.02 1 96.44 94 HIS A CA 1
ATOM 735 C C . HIS A 1 94 ? -6.203 15.906 -3.744 1 96.44 94 HIS A C 1
ATOM 737 O O . HIS A 1 94 ? -6.867 16.219 -2.752 1 96.44 94 HIS A O 1
ATOM 743 N N . ALA A 1 95 ? -4.895 15.906 -3.816 1 95.31 95 ALA A N 1
ATOM 744 C CA . ALA A 1 95 ? -4.086 16.297 -2.664 1 95.31 95 ALA A CA 1
ATOM 745 C C . ALA A 1 95 ? -3.719 17.781 -2.736 1 95.31 95 ALA A C 1
ATOM 747 O O . ALA A 1 95 ? -3.424 18.297 -3.814 1 95.31 95 ALA A O 1
ATOM 748 N N . GLU A 1 96 ? -3.709 18.406 -1.578 1 94.12 96 GLU A N 1
ATOM 749 C CA . GLU A 1 96 ? -3.307 19.797 -1.479 1 94.12 96 GLU A CA 1
ATOM 750 C C . GLU A 1 96 ? -2.514 20.062 -0.202 1 94.12 96 GLU A C 1
ATOM 752 O O . GLU A 1 96 ? -2.869 19.562 0.868 1 94.12 96 GLU A O 1
ATOM 757 N N . GLN A 1 97 ? -1.429 20.781 -0.396 1 93.25 97 GLN A N 1
ATOM 758 C CA . GLN A 1 97 ? -0.71 21.266 0.782 1 93.25 97 GLN A CA 1
ATOM 759 C C . GLN A 1 97 ? -1.528 22.297 1.544 1 93.25 97 GLN A C 1
ATOM 761 O O . GLN A 1 97 ? -2.105 23.203 0.942 1 93.25 97 GLN A O 1
ATOM 766 N N . LEU A 1 98 ? -1.548 22.125 2.873 1 93.31 98 LEU A N 1
ATOM 767 C CA . LEU A 1 98 ? -2.279 23.078 3.688 1 93.31 98 LEU A CA 1
ATOM 768 C C . LEU A 1 98 ? -1.422 24.312 3.979 1 93.31 98 LEU A C 1
ATOM 770 O O . LEU A 1 98 ? -0.263 24.188 4.379 1 93.31 98 LEU A O 1
ATOM 774 N N . SER A 1 99 ? -1.973 25.484 3.711 1 90.69 99 SER A N 1
ATOM 775 C CA . SER A 1 99 ? -1.219 26.719 3.934 1 90.69 99 SER A CA 1
ATOM 776 C C . SER A 1 99 ? -1.995 27.688 4.816 1 90.69 99 SER A C 1
ATOM 778 O O . SER A 1 99 ? -1.411 28.594 5.41 1 90.69 99 SER A O 1
ATOM 780 N N . ILE A 1 100 ? -3.26 27.484 4.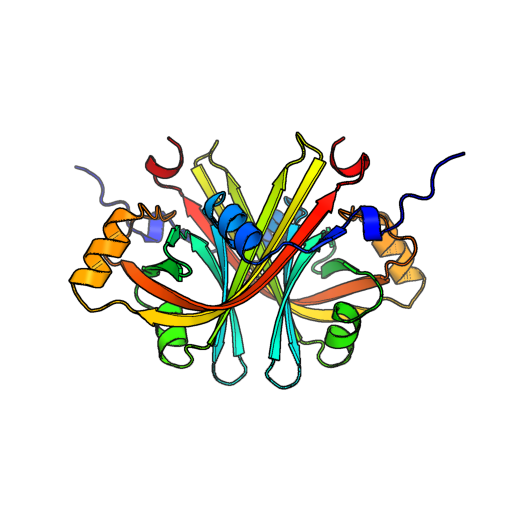922 1 92.62 100 ILE A N 1
ATOM 781 C CA . ILE A 1 100 ? -4.102 28.344 5.742 1 92.62 100 ILE A CA 1
ATOM 782 C C . ILE A 1 100 ? -3.992 27.922 7.207 1 92.62 100 ILE A C 1
ATOM 784 O O . ILE A 1 100 ? -4.133 26.75 7.539 1 92.62 100 ILE A O 1
ATOM 788 N N . ALA A 1 101 ? -3.811 28.828 8.016 1 93.06 101 ALA A N 1
ATOM 789 C CA . ALA A 1 101 ? -3.551 28.594 9.438 1 93.06 101 ALA A CA 1
ATOM 790 C C . ALA A 1 101 ? -4.656 27.75 10.062 1 93.06 101 ALA A C 1
ATOM 792 O O . ALA A 1 101 ? -4.379 26.812 10.82 1 93.06 101 ALA A O 1
ATOM 793 N N . ARG A 1 102 ? -5.852 28.125 9.766 1 94.31 102 ARG A N 1
ATOM 794 C CA . ARG A 1 102 ? -6.98 27.391 10.336 1 94.31 102 ARG A CA 1
ATOM 795 C C . ARG A 1 102 ? -6.922 25.906 9.969 1 94.31 102 ARG A C 1
ATOM 797 O O . ARG A 1 102 ? -7.16 25.047 10.812 1 94.31 102 ARG A O 1
ATOM 804 N N . ASP A 1 103 ? -6.613 25.656 8.727 1 93.56 103 ASP A N 1
ATOM 805 C CA . ASP A 1 103 ? -6.543 24.281 8.25 1 93.56 103 ASP A CA 1
ATOM 806 C C . ASP A 1 103 ? -5.363 23.547 8.875 1 93.56 103 ASP A C 1
ATOM 808 O O . ASP A 1 103 ? -5.48 22.375 9.242 1 93.56 103 ASP A O 1
ATOM 812 N N . VAL A 1 104 ? -4.262 24.219 8.961 1 93.06 104 VAL A N 1
ATOM 813 C CA . VAL A 1 104 ? -3.074 23.625 9.57 1 93.06 104 VAL A CA 1
ATOM 814 C C . VAL A 1 104 ? -3.35 23.312 11.039 1 93.06 104 VAL A C 1
ATOM 816 O O . VAL A 1 104 ? -3.01 22.234 11.523 1 93.06 104 VAL A O 1
ATOM 819 N N . HIS A 1 105 ? -3.93 24.25 11.734 1 93.69 105 HIS A N 1
ATOM 820 C CA . HIS A 1 105 ? -4.277 24.047 13.133 1 93.69 105 HIS A CA 1
ATOM 821 C C . HIS A 1 105 ? -5.207 22.844 13.305 1 93.69 105 HIS A C 1
ATOM 823 O O . HIS A 1 105 ? -5.02 22.031 14.211 1 93.69 105 HIS A O 1
ATOM 829 N N . HIS A 1 106 ? -6.215 22.781 12.445 1 95.06 106 HIS A N 1
ATOM 830 C CA . HIS A 1 106 ? -7.121 21.641 12.492 1 95.06 106 HIS A CA 1
ATOM 831 C C . HIS A 1 106 ? -6.363 20.328 12.312 1 95.06 106 HIS A C 1
ATOM 833 O O . HIS A 1 106 ? -6.547 19.391 13.086 1 95.06 106 HIS A O 1
ATOM 839 N N . ALA A 1 107 ? -5.512 20.234 11.328 1 93.62 107 ALA A N 1
ATOM 840 C CA . ALA A 1 107 ? -4.723 19.031 11.062 1 93.62 107 ALA A CA 1
ATOM 841 C C . ALA A 1 107 ? -3.848 18.672 12.258 1 93.62 107 ALA A C 1
ATOM 843 O O . ALA A 1 107 ? -3.635 17.5 12.547 1 93.62 107 ALA A O 1
ATOM 844 N N . ASP A 1 108 ? -3.365 19.672 12.969 1 91.06 108 ASP A N 1
ATOM 845 C CA . ASP A 1 108 ? -2.541 19.469 14.148 1 91.06 108 ASP A CA 1
ATOM 846 C C . ASP A 1 108 ? -3.309 18.703 15.227 1 91.06 108 ASP A C 1
ATOM 848 O O . ASP A 1 108 ? -2.713 17.969 16.031 1 91.06 108 ASP A O 1
ATOM 852 N N . THR A 1 109 ? -4.594 18.828 15.25 1 94.12 109 THR A N 1
ATOM 853 C CA . THR A 1 109 ? -5.41 18.188 16.266 1 94.12 109 THR A CA 1
ATOM 854 C C . THR A 1 109 ? -5.613 16.703 15.945 1 94.12 109 THR A C 1
ATOM 856 O O . THR A 1 109 ? -6.031 15.93 16.812 1 94.12 109 THR A O 1
ATOM 859 N N . LEU A 1 110 ? -5.438 16.188 14.734 1 92.69 110 LEU A N 1
ATOM 860 C CA . LEU A 1 110 ? -5.734 14.836 14.297 1 92.69 110 LEU A CA 1
ATOM 861 C C . LEU A 1 110 ? -4.637 13.867 14.742 1 92.69 110 LEU A C 1
ATOM 863 O O . LEU A 1 110 ? -4.789 12.648 14.617 1 92.69 110 LEU A O 1
ATOM 867 N N . ALA A 1 111 ? -3.627 14.281 15.422 1 83.38 111 ALA A N 1
ATOM 868 C CA . ALA A 1 111 ? -2.592 13.453 16.047 1 83.38 111 ALA A CA 1
ATOM 869 C C . ALA A 1 111 ? -1.944 12.523 15.023 1 83.38 111 ALA A C 1
ATOM 871 O O . ALA A 1 111 ? -1.872 11.312 15.242 1 83.38 111 ALA A O 1
ATOM 872 N N . ILE A 1 112 ? -1.551 12.969 13.922 1 89.94 112 ILE A N 1
ATOM 873 C CA . ILE A 1 112 ? -0.781 12.18 12.961 1 89.94 112 ILE A CA 1
ATOM 874 C C . ILE A 1 112 ? 0.639 11.977 13.484 1 89.94 112 ILE A C 1
ATOM 876 O O . ILE A 1 112 ? 1.356 12.945 13.75 1 89.94 112 ILE A O 1
ATOM 880 N N . ARG A 1 113 ? 1.016 10.789 13.68 1 84.12 113 ARG A N 1
ATOM 881 C CA . ARG A 1 113 ? 2.311 10.461 14.266 1 84.12 113 ARG A CA 1
ATOM 882 C C . ARG A 1 113 ? 3.246 9.859 13.219 1 84.12 113 ARG A C 1
ATOM 884 O O . ARG A 1 113 ? 3.234 8.648 12.992 1 84.12 113 ARG A O 1
ATOM 891 N N . PRO A 1 114 ? 4.047 10.68 12.68 1 83.25 114 PRO A N 1
ATOM 892 C CA . PRO A 1 114 ? 5 10.148 11.703 1 83.25 114 PRO A CA 1
ATOM 893 C C . PRO A 1 114 ? 6.059 9.25 12.336 1 83.25 114 PRO A C 1
ATOM 895 O O . PRO A 1 114 ? 6.289 9.32 13.547 1 83.25 114 PRO A O 1
ATOM 898 N N . TRP A 1 115 ? 6.633 8.422 11.516 1 82.44 115 TRP A N 1
ATOM 899 C CA . TRP A 1 115 ? 7.668 7.512 11.992 1 82.44 115 TRP A CA 1
ATOM 900 C C . TRP A 1 115 ? 8.883 8.281 12.5 1 82.44 115 TRP A C 1
ATOM 902 O O . TRP A 1 115 ? 9.523 7.875 13.477 1 82.44 115 TRP A O 1
ATOM 912 N N . ILE A 1 116 ? 9.125 9.336 11.742 1 76.5 116 ILE A N 1
ATOM 913 C CA . ILE A 1 116 ? 10.25 10.188 12.117 1 76.5 116 ILE A CA 1
ATOM 914 C C . ILE A 1 116 ? 9.773 11.625 12.32 1 76.5 116 ILE A C 1
ATOM 916 O O . ILE A 1 116 ? 9.039 12.164 11.484 1 76.5 116 ILE A O 1
ATOM 920 N N . SER A 1 117 ? 10.148 12.133 13.477 1 65.56 117 SER A N 1
ATOM 921 C CA . SER A 1 117 ? 9.805 13.523 13.75 1 65.56 117 SER A CA 1
ATOM 922 C C . SER A 1 117 ? 10.797 14.484 13.102 1 65.56 117 SER A C 1
ATOM 924 O O . SER A 1 117 ? 12.008 14.344 13.289 1 65.56 117 SER A O 1
ATOM 926 N N . THR A 1 118 ? 10.43 14.969 11.992 1 63.59 118 THR A N 1
ATOM 927 C CA . THR A 1 118 ? 11.273 16.047 11.492 1 63.59 118 THR A CA 1
ATOM 928 C C . THR A 1 118 ? 10.57 17.391 11.625 1 63.59 118 THR A C 1
ATOM 930 O O . THR A 1 118 ? 9.344 17.469 11.57 1 63.59 118 THR A O 1
ATOM 933 N N . PRO A 1 119 ? 11.273 18.438 12.18 1 60.25 119 PRO A N 1
ATOM 934 C CA . PRO A 1 119 ? 10.688 19.75 12.438 1 60.25 119 PRO A CA 1
ATOM 935 C C . PRO A 1 119 ? 10.008 20.344 11.203 1 60.25 119 PRO A C 1
ATOM 937 O O . PRO A 1 119 ? 9.211 21.281 11.328 1 60.25 119 PRO A O 1
ATOM 940 N N . LYS A 1 120 ? 10.062 19.797 10.117 1 71.19 120 LYS A N 1
ATOM 941 C CA . LYS A 1 120 ? 9.602 20.547 8.953 1 71.19 120 LYS A CA 1
ATOM 942 C C . LYS A 1 120 ? 8.562 19.75 8.164 1 71.19 120 LYS A C 1
ATOM 944 O O . LYS A 1 120 ? 8.453 19.906 6.945 1 71.19 120 LYS A O 1
ATOM 949 N N . TYR A 1 121 ? 7.672 19.25 8.852 1 76.56 121 TYR A N 1
ATOM 950 C CA . TYR A 1 121 ? 6.656 18.531 8.094 1 76.56 121 TYR A CA 1
ATOM 951 C C . TYR A 1 121 ? 5.523 19.469 7.68 1 76.56 121 TYR A C 1
ATOM 953 O O . TYR A 1 121 ? 5.168 20.391 8.414 1 76.56 121 TYR A O 1
ATOM 961 N N . GLU A 1 122 ? 5.137 19.266 6.426 1 86.62 122 GLU A N 1
ATOM 962 C CA . GLU A 1 122 ? 3.949 19.922 5.891 1 86.62 122 GLU A CA 1
ATOM 963 C C . GLU A 1 122 ? 2.742 18.984 5.91 1 86.62 122 GLU A C 1
ATOM 965 O O . GLU A 1 122 ? 2.879 17.781 5.688 1 86.62 122 GLU A O 1
ATOM 970 N N . TYR A 1 123 ? 1.617 19.688 6.203 1 91.88 123 TYR A N 1
ATOM 971 C CA . TYR A 1 123 ? 0.379 18.922 6.152 1 91.88 123 TYR A CA 1
ATOM 972 C C . TYR A 1 123 ? -0.188 18.891 4.738 1 91.88 123 TYR A C 1
ATOM 974 O O . TYR A 1 123 ? -0.16 19.906 4.031 1 91.88 123 TYR A O 1
ATOM 982 N N . VAL A 1 124 ? -0.62 17.766 4.363 1 94.56 124 VAL A N 1
ATOM 983 C CA . VAL A 1 124 ? -1.311 17.578 3.094 1 94.56 124 VAL A CA 1
ATOM 984 C C . VAL A 1 124 ? -2.697 16.984 3.342 1 94.56 124 VAL A C 1
ATOM 986 O O . VAL A 1 124 ? -2.871 16.156 4.234 1 94.56 124 VAL A O 1
ATOM 989 N N . ARG A 1 125 ? -3.633 17.469 2.615 1 96.88 125 ARG A N 1
ATOM 990 C CA . ARG A 1 125 ? -5 16.953 2.67 1 96.88 125 ARG A CA 1
ATOM 991 C C . ARG A 1 125 ? -5.418 16.375 1.325 1 96.88 125 ARG A C 1
ATOM 993 O O . ARG A 1 125 ? -5.137 16.953 0.274 1 96.88 125 ARG A O 1
ATOM 1000 N N . ILE A 1 126 ? -6.059 15.25 1.367 1 97.12 126 ILE A N 1
ATOM 1001 C CA . ILE A 1 126 ? -6.652 14.664 0.17 1 97.12 126 ILE A CA 1
ATOM 1002 C C . ILE A 1 126 ? -8.172 14.844 0.205 1 97.12 126 ILE A C 1
ATOM 1004 O O . ILE A 1 126 ? -8.844 14.289 1.075 1 97.12 126 ILE A O 1
ATOM 1008 N N . GLY A 1 127 ? -8.688 15.641 -0.709 1 97.94 127 GLY A N 1
ATOM 1009 C CA . GLY A 1 127 ? -10.117 15.641 -0.963 1 97.94 127 GLY A CA 1
ATOM 1010 C C . GLY A 1 127 ? -10.578 14.453 -1.78 1 97.94 127 GLY A C 1
ATOM 1011 O O . GLY A 1 127 ? -10.352 14.398 -2.992 1 97.94 127 GLY A O 1
ATOM 1012 N N . VAL A 1 128 ? -11.305 13.508 -1.143 1 98.38 128 VAL A N 1
ATOM 1013 C CA . VAL A 1 128 ? -11.641 12.227 -1.754 1 98.38 128 VAL A CA 1
ATOM 1014 C C . VAL A 1 128 ? -12.914 12.367 -2.582 1 98.38 128 VAL A C 1
ATOM 1016 O O . VAL A 1 128 ? -13.922 12.891 -2.1 1 98.38 128 VAL A O 1
ATOM 1019 N N . HIS A 1 129 ? -12.93 11.883 -3.826 1 97.88 129 HIS A N 1
ATOM 1020 C CA . HIS A 1 129 ? -14.148 11.953 -4.629 1 97.88 129 HIS A CA 1
ATOM 1021 C C . HIS A 1 129 ? -14.664 10.555 -4.965 1 97.88 129 HIS A C 1
ATOM 1023 O O . HIS A 1 129 ? -15.797 10.406 -5.438 1 97.88 129 HIS A O 1
ATOM 1029 N N . ALA A 1 130 ? -13.883 9.578 -4.797 1 98.06 130 ALA A N 1
ATOM 1030 C CA . ALA A 1 130 ? -14.32 8.188 -4.949 1 98.06 130 ALA A CA 1
ATOM 1031 C C . ALA A 1 130 ? -13.641 7.285 -3.922 1 98.06 130 ALA A C 1
ATOM 1033 O O . ALA A 1 130 ? -12.445 7.43 -3.65 1 98.06 130 ALA A O 1
ATOM 1034 N N . ILE A 1 131 ? -14.406 6.383 -3.332 1 98.38 131 ILE A N 1
ATOM 1035 C CA . ILE A 1 131 ? -13.867 5.477 -2.326 1 98.38 131 ILE A CA 1
ATOM 1036 C C . ILE A 1 131 ? -14.57 4.125 -2.416 1 98.38 131 ILE A C 1
ATOM 1038 O O . ILE A 1 131 ? -15.789 4.062 -2.566 1 98.38 131 ILE A O 1
ATOM 1042 N N . THR A 1 132 ? -13.844 3.104 -2.486 1 97.88 132 THR A N 1
ATOM 1043 C CA . THR A 1 132 ? -14.344 1.733 -2.5 1 97.88 132 THR A CA 1
ATOM 1044 C C . THR A 1 132 ? -13.586 0.87 -1.497 1 97.88 132 THR A C 1
ATOM 1046 O O . THR A 1 132 ? -12.484 1.223 -1.077 1 97.88 132 THR A O 1
ATOM 1049 N N . GLY A 1 133 ? -14.156 -0.127 -1.002 1 97.5 133 GLY A N 1
ATOM 1050 C CA . GLY A 1 133 ? -13.523 -1.03 -0.056 1 97.5 133 GLY A CA 1
ATOM 1051 C C . GLY A 1 133 ? -14.055 -2.447 -0.131 1 97.5 133 GLY A C 1
ATOM 1052 O O . GLY A 1 133 ? -15.195 -2.664 -0.55 1 97.5 133 GLY A O 1
ATOM 1053 N N . ARG A 1 134 ? -13.289 -3.369 0.269 1 95.75 134 ARG A N 1
ATOM 1054 C CA . ARG A 1 134 ? -13.664 -4.773 0.349 1 95.75 134 ARG A CA 1
ATOM 1055 C C . ARG A 1 134 ? -13.242 -5.383 1.683 1 95.75 134 ARG A C 1
ATOM 1057 O O . ARG A 1 134 ? -12.203 -5.012 2.236 1 95.75 134 ARG A O 1
ATOM 1064 N N . GLN A 1 135 ? -14.062 -6.242 2.111 1 95.88 135 GLN A N 1
ATOM 1065 C CA . GLN A 1 135 ? -13.773 -7.039 3.299 1 95.88 135 GLN A CA 1
ATOM 1066 C C . GLN A 1 135 ? -13.773 -8.531 2.969 1 95.88 135 GLN A C 1
ATOM 1068 O O . GLN A 1 135 ? -14.633 -9.008 2.23 1 95.88 135 GLN A O 1
ATOM 1073 N N . PHE A 1 136 ? -12.875 -9.195 3.59 1 93 136 PHE A N 1
ATOM 1074 C CA . PHE A 1 136 ? -12.672 -10.617 3.312 1 93 136 PHE A CA 1
ATOM 1075 C C . PHE A 1 136 ? -12.766 -11.438 4.59 1 93 136 PHE A C 1
ATOM 1077 O O . PHE A 1 136 ? -12.258 -11.023 5.637 1 93 136 PHE A O 1
ATOM 1084 N N . ARG A 1 137 ? -13.406 -12.508 4.402 1 91.75 137 ARG A N 1
ATOM 1085 C CA . ARG A 1 137 ? -13.289 -13.547 5.422 1 91.75 137 ARG A CA 1
ATOM 1086 C C . ARG A 1 137 ? -12.164 -14.516 5.086 1 91.75 137 ARG A C 1
ATOM 1088 O O . ARG A 1 137 ? -12.188 -15.172 4.039 1 91.75 137 ARG A O 1
ATOM 1095 N N . LEU A 1 138 ? -11.242 -14.578 5.973 1 88.12 138 LEU A N 1
ATOM 1096 C CA . LEU A 1 138 ? -10.016 -15.305 5.672 1 88.12 138 LEU A CA 1
ATOM 1097 C C . LEU A 1 138 ? -10.219 -16.812 5.836 1 88.12 138 LEU A C 1
ATOM 1099 O O . LEU A 1 138 ? -10.945 -17.25 6.73 1 88.12 138 LEU A O 1
ATOM 1103 N N . ASN A 1 139 ? -9.5 -17.469 4.934 1 78.69 139 ASN A N 1
ATOM 1104 C CA . ASN A 1 139 ? -9.477 -18.922 5.062 1 78.69 139 ASN A CA 1
ATOM 1105 C C . ASN A 1 139 ? -8.734 -19.359 6.316 1 78.69 139 ASN A C 1
ATOM 1107 O O . ASN A 1 139 ? -7.91 -18.609 6.852 1 78.69 139 ASN A O 1
ATOM 1111 N N . ASP A 1 140 ? -9.102 -20.484 6.781 1 67.56 140 ASP A N 1
ATOM 1112 C CA . ASP A 1 140 ? -8.508 -21.047 7.984 1 67.56 140 ASP A CA 1
ATOM 1113 C C . ASP A 1 140 ? -6.984 -21.141 7.855 1 67.56 140 ASP A C 1
ATOM 1115 O O . ASP A 1 140 ? -6.266 -21.031 8.852 1 67.56 140 ASP A O 1
ATOM 1119 N N . GLU A 1 141 ? -6.504 -21.297 6.762 1 61.16 141 GLU A N 1
ATOM 1120 C CA . GLU A 1 141 ? -5.074 -21.531 6.57 1 61.16 141 GLU A CA 1
ATOM 1121 C C . GLU A 1 141 ? -4.273 -20.25 6.828 1 61.16 141 GLU A C 1
ATOM 1123 O O . GLU A 1 141 ? -3.082 -20.312 7.133 1 61.16 141 GLU A O 1
ATOM 1128 N N . VAL A 1 142 ? -4.836 -19.156 6.668 1 56.12 142 VAL A N 1
ATOM 1129 C CA . VAL A 1 142 ? -4.129 -17.906 6.887 1 56.12 142 VAL A CA 1
ATOM 1130 C C . VAL A 1 142 ? -3.928 -17.672 8.383 1 56.12 142 VAL A C 1
ATOM 1132 O O . VAL A 1 142 ? -3.057 -16.906 8.789 1 56.12 142 VAL A O 1
ATOM 1135 N N . THR A 1 143 ? -4.727 -18.266 9.211 1 48.53 143 THR A N 1
ATOM 1136 C CA . THR A 1 143 ? -4.734 -18.031 10.648 1 48.53 143 THR A CA 1
ATOM 1137 C C . THR A 1 143 ? -3.828 -19.016 11.367 1 48.53 143 THR A C 1
ATOM 1139 O O . THR A 1 143 ? -3.559 -18.859 12.562 1 48.53 143 THR A O 1
ATOM 1142 N N . HIS A 1 144 ? -3.441 -20.109 10.758 1 48.78 144 HIS A N 1
ATOM 1143 C CA . HIS A 1 144 ? -2.639 -21.078 11.484 1 48.78 144 HIS A CA 1
ATOM 1144 C C . HIS A 1 144 ? -1.185 -21.047 11.031 1 48.78 144 HIS A C 1
ATOM 1146 O O . HIS A 1 144 ? -0.907 -20.828 9.844 1 48.78 144 HIS A O 1
ATOM 1152 N N . MET B 1 1 ? 24.328 16.484 26.734 1 29.62 1 MET B N 1
ATOM 1153 C CA . MET B 1 1 ? 24.203 17.141 25.438 1 29.62 1 MET B CA 1
ATOM 1154 C C . MET B 1 1 ? 23.281 16.344 24.516 1 29.62 1 MET B C 1
ATOM 1156 O O . MET B 1 1 ? 23.438 15.125 24.375 1 29.62 1 MET B O 1
ATOM 1160 N N . ALA B 1 2 ? 22.031 16.531 24.484 1 38.34 2 ALA B N 1
ATOM 1161 C CA . ALA B 1 2 ? 21.047 15.836 23.672 1 38.34 2 ALA B CA 1
ATOM 1162 C C . ALA B 1 2 ? 21.562 15.648 22.234 1 38.34 2 ALA B C 1
ATOM 1164 O O . ALA B 1 2 ? 21.906 16.625 21.562 1 38.34 2 ALA B O 1
ATOM 1165 N N . GLU B 1 3 ? 22.375 14.773 21.984 1 41.16 3 GLU B N 1
ATOM 1166 C CA . GLU B 1 3 ? 22.938 14.578 20.656 1 41.16 3 GLU B CA 1
ATOM 1167 C C . GLU B 1 3 ? 21.875 14.664 19.578 1 41.16 3 GLU B C 1
ATOM 1169 O O . GLU B 1 3 ? 20.812 14.047 19.703 1 41.16 3 GLU B O 1
ATOM 1174 N N . LEU B 1 4 ? 21.734 15.719 18.859 1 42.91 4 LEU B N 1
ATOM 1175 C CA . LEU B 1 4 ? 20.844 16.047 17.75 1 42.91 4 LEU B CA 1
ATOM 1176 C C . LEU B 1 4 ? 20.75 14.883 16.766 1 42.91 4 LEU B C 1
ATOM 1178 O O . LEU B 1 4 ? 21.703 14.602 16.031 1 42.91 4 LEU B O 1
ATOM 1182 N N . VAL B 1 5 ? 20.188 13.797 17.156 1 48.03 5 VAL B N 1
ATOM 1183 C CA . VAL B 1 5 ? 19.953 12.68 16.25 1 48.03 5 VAL B CA 1
ATOM 1184 C C . VAL B 1 5 ? 19.531 13.211 14.883 1 48.03 5 VAL B C 1
ATOM 1186 O O . VAL B 1 5 ? 18.531 13.938 14.773 1 48.03 5 VAL B O 1
ATOM 1189 N N . ARG B 1 6 ? 20.547 13.344 13.992 1 52.75 6 ARG B N 1
ATOM 1190 C CA . ARG B 1 6 ? 20.281 13.797 12.633 1 52.75 6 ARG B CA 1
ATOM 1191 C C . ARG B 1 6 ? 19.234 12.93 11.953 1 52.75 6 ARG B C 1
ATOM 1193 O O . ARG B 1 6 ? 19.125 11.734 12.242 1 52.75 6 ARG B O 1
ATOM 1200 N N . THR B 1 7 ? 18.219 13.539 11.375 1 56.38 7 THR B N 1
ATOM 1201 C CA . THR B 1 7 ? 17.172 12.867 10.602 1 56.38 7 THR B CA 1
ATOM 1202 C C . THR B 1 7 ? 17.766 11.695 9.812 1 56.38 7 THR B C 1
ATOM 1204 O O . THR B 1 7 ? 17.109 10.656 9.672 1 56.38 7 THR B O 1
ATOM 1207 N N . SER B 1 8 ? 19.062 11.945 9.352 1 59.94 8 SER B N 1
ATOM 1208 C CA . SER B 1 8 ? 19.734 10.906 8.578 1 59.94 8 SER B CA 1
ATOM 1209 C C . SER B 1 8 ? 19.984 9.664 9.43 1 59.94 8 SER B C 1
ATOM 1211 O O . SER B 1 8 ? 20.156 8.562 8.898 1 59.94 8 SER B O 1
ATOM 1213 N N . ASP B 1 9 ? 19.938 9.953 10.695 1 68.12 9 ASP B N 1
ATOM 1214 C CA . ASP B 1 9 ? 20.203 8.828 11.578 1 68.12 9 ASP B CA 1
ATOM 1215 C C . ASP B 1 9 ? 18.969 7.961 11.766 1 68.12 9 ASP B C 1
ATOM 1217 O O . ASP B 1 9 ? 19.062 6.812 12.195 1 68.12 9 ASP B O 1
ATOM 1221 N N . LEU B 1 10 ? 17.938 8.531 11.32 1 83.81 10 LEU B N 1
ATOM 1222 C CA . LEU B 1 10 ? 16.688 7.848 11.617 1 83.81 10 LEU B CA 1
ATOM 1223 C C . LEU B 1 10 ? 16.141 7.133 10.383 1 83.81 10 LEU B C 1
ATOM 1225 O O . LEU B 1 10 ? 15.273 6.266 10.492 1 83.81 10 LEU B O 1
ATOM 1229 N N . VAL B 1 11 ? 16.828 7.445 9.242 1 88.5 11 VAL B N 1
ATOM 1230 C CA . VAL B 1 11 ? 16.406 6.805 8 1 88.5 11 VAL B CA 1
ATOM 1231 C C . VAL B 1 11 ? 17.625 6.223 7.281 1 88.5 11 VAL B C 1
ATOM 1233 O O . VAL B 1 11 ? 18.641 6.906 7.102 1 88.5 11 VAL B O 1
ATOM 1236 N N . HIS B 1 12 ? 17.578 5.027 6.977 1 93.12 12 HIS B N 1
ATOM 1237 C CA . HIS B 1 12 ? 18.656 4.316 6.285 1 93.12 12 HIS B CA 1
ATOM 1238 C C . HIS B 1 12 ? 18.156 3.717 4.973 1 93.12 12 HIS B C 1
ATOM 1240 O O . HIS B 1 12 ? 17.109 3.074 4.938 1 93.12 12 HIS B O 1
ATOM 1246 N N . GLU B 1 13 ? 18.938 4.047 3.951 1 96.19 13 GLU B N 1
ATOM 1247 C CA . GLU B 1 13 ? 18.625 3.412 2.674 1 96.19 13 GLU B CA 1
ATOM 1248 C C . GLU B 1 13 ? 19.047 1.946 2.67 1 96.19 13 GLU B C 1
ATOM 1250 O O . GLU B 1 13 ? 20.172 1.613 3.078 1 96.19 13 GLU B O 1
ATOM 1255 N N . LEU B 1 14 ? 18.203 1.147 2.211 1 97.88 14 LEU B N 1
ATOM 1256 C CA . LEU B 1 14 ? 18.5 -0.279 2.133 1 97.88 14 LEU B CA 1
ATOM 1257 C C . LEU B 1 14 ? 19.234 -0.612 0.844 1 97.88 14 LEU B C 1
ATOM 1259 O O . LEU B 1 14 ? 18.969 -0.011 -0.201 1 97.88 14 LEU B O 1
ATOM 1263 N N . THR B 1 15 ? 20.109 -1.545 0.947 1 98.38 15 THR B N 1
ATOM 1264 C CA . THR B 1 15 ? 20.719 -2.096 -0.264 1 98.38 15 THR B CA 1
ATOM 1265 C C . THR B 1 15 ? 19.719 -2.973 -1.013 1 98.38 15 THR B C 1
ATOM 1267 O O . THR B 1 15 ? 18.688 -3.369 -0.455 1 98.38 15 THR B O 1
ATOM 1270 N N . VAL B 1 16 ? 20.109 -3.283 -2.232 1 98.31 16 VAL B N 1
ATOM 1271 C CA . VAL B 1 16 ? 19.266 -4.156 -3.037 1 98.31 16 VAL B CA 1
ATOM 1272 C C . VAL B 1 16 ? 19.062 -5.488 -2.318 1 98.31 16 VAL B C 1
ATOM 1274 O O . VAL B 1 16 ? 17.938 -5.98 -2.211 1 98.31 16 VAL B O 1
ATOM 1277 N N . ALA B 1 17 ? 20.125 -6.035 -1.784 1 98.38 17 ALA B N 1
ATOM 1278 C CA . ALA B 1 17 ? 20.047 -7.312 -1.078 1 98.38 17 ALA B CA 1
ATOM 1279 C C . ALA B 1 17 ? 19.141 -7.211 0.148 1 98.38 17 ALA B C 1
ATOM 1281 O O . ALA B 1 17 ? 18.344 -8.102 0.409 1 98.38 17 ALA B O 1
ATOM 1282 N N . GLN B 1 18 ? 19.234 -6.156 0.845 1 98.38 18 GLN B N 1
ATOM 1283 C CA . GLN B 1 18 ? 18.406 -5.934 2.027 1 98.38 18 GLN B CA 1
ATOM 1284 C C . GLN B 1 18 ? 16.938 -5.785 1.651 1 98.38 18 GLN B C 1
ATOM 1286 O O . GLN B 1 18 ? 16.062 -6.234 2.383 1 98.38 18 GLN B O 1
ATOM 1291 N N . CYS B 1 19 ? 16.672 -5.105 0.543 1 98.75 19 CYS B N 1
ATOM 1292 C CA . CYS B 1 19 ? 15.297 -4.969 0.067 1 98.75 19 CYS B CA 1
ATOM 1293 C C . CYS B 1 19 ? 14.656 -6.332 -0.147 1 98.75 19 CYS B C 1
ATOM 1295 O O . CYS B 1 19 ? 13.531 -6.574 0.307 1 98.75 19 CYS B O 1
ATOM 1297 N N . TRP B 1 20 ? 15.375 -7.219 -0.762 1 98.62 20 TRP B N 1
ATOM 1298 C CA . TRP B 1 20 ? 14.836 -8.547 -1.035 1 98.62 20 TRP B CA 1
ATOM 1299 C C . TRP B 1 20 ? 14.656 -9.336 0.256 1 98.62 20 TRP B C 1
ATOM 1301 O O . TRP B 1 20 ? 13.695 -10.109 0.393 1 98.62 20 TRP B O 1
ATOM 1311 N N . GLU B 1 21 ? 15.562 -9.172 1.185 1 98.25 21 GLU B N 1
ATOM 1312 C CA . GLU B 1 21 ? 15.422 -9.805 2.49 1 98.25 21 GLU B CA 1
ATOM 1313 C C . GLU B 1 21 ? 14.164 -9.328 3.207 1 98.25 21 GLU B C 1
ATOM 1315 O O . GLU B 1 21 ? 13.414 -10.125 3.77 1 98.25 21 GLU B O 1
ATOM 1320 N N . ARG B 1 22 ? 13.922 -8.047 3.174 1 98.19 22 ARG B N 1
ATOM 1321 C CA . ARG B 1 22 ? 12.742 -7.477 3.812 1 98.19 22 ARG B CA 1
ATOM 1322 C C . ARG B 1 22 ? 11.461 -7.977 3.146 1 98.19 22 ARG B C 1
ATOM 1324 O O . ARG B 1 22 ? 10.5 -8.336 3.83 1 98.19 22 ARG B O 1
ATOM 1331 N N . LEU B 1 23 ? 11.492 -7.996 1.801 1 98.12 23 LEU B N 1
ATOM 1332 C CA . LEU B 1 23 ? 10.32 -8.484 1.084 1 98.12 23 LEU B CA 1
ATOM 1333 C C . LEU B 1 23 ? 10.008 -9.922 1.473 1 98.12 23 LEU B C 1
ATOM 1335 O O . LEU B 1 23 ? 8.836 -10.32 1.518 1 98.12 23 LEU B O 1
ATOM 1339 N N . ASP B 1 24 ? 11 -10.648 1.765 1 97.19 24 ASP B N 1
ATOM 1340 C CA . ASP B 1 24 ? 10.82 -12.055 2.096 1 97.19 24 ASP B CA 1
ATOM 1341 C C . ASP B 1 24 ? 10.227 -12.219 3.492 1 97.19 24 ASP B C 1
ATOM 1343 O O . ASP B 1 24 ? 9.812 -13.32 3.873 1 97.19 24 ASP B O 1
ATOM 1347 N N . GLU B 1 25 ? 10.141 -11.148 4.246 1 95.19 25 GLU B N 1
ATOM 1348 C CA . GLU B 1 25 ? 9.688 -11.211 5.633 1 95.19 25 GLU B CA 1
ATOM 1349 C C . GLU B 1 25 ? 8.18 -10.961 5.734 1 95.19 25 GLU B C 1
ATOM 1351 O O . GLU B 1 25 ? 7.594 -11.109 6.809 1 95.19 25 GLU B O 1
ATOM 1356 N N . THR B 1 26 ? 7.582 -10.516 4.695 1 94.56 26 THR B N 1
ATOM 1357 C CA . THR B 1 26 ? 6.152 -10.234 4.719 1 94.56 26 THR B CA 1
ATOM 1358 C C . THR B 1 26 ? 5.449 -10.891 3.537 1 94.56 26 THR B C 1
ATOM 1360 O O . THR B 1 26 ? 6.102 -11.406 2.627 1 94.56 26 THR B O 1
ATOM 1363 N N . GLN B 1 27 ? 4.16 -10.945 3.607 1 94.81 27 GLN B N 1
ATOM 1364 C CA . GLN B 1 27 ? 3.404 -11.641 2.568 1 94.81 27 GLN B CA 1
ATOM 1365 C C . GLN B 1 27 ? 2.381 -10.711 1.92 1 94.81 27 GLN B C 1
ATOM 1367 O O . GLN B 1 27 ? 1.714 -11.094 0.956 1 94.81 27 GLN B O 1
ATOM 1372 N N . LEU B 1 28 ? 2.189 -9.539 2.461 1 96.44 28 LEU B N 1
ATOM 1373 C CA . LEU B 1 28 ? 1.221 -8.586 1.928 1 96.44 28 LEU B CA 1
ATOM 1374 C C . LEU B 1 28 ? 1.925 -7.402 1.278 1 96.44 28 LEU B C 1
ATOM 1376 O O . LEU B 1 28 ? 2.844 -6.824 1.863 1 96.44 28 LEU B O 1
ATOM 1380 N N . GLY B 1 29 ? 1.644 -7.074 0.062 1 97.5 29 GLY B N 1
ATOM 1381 C CA . GLY B 1 29 ? 2.096 -5.902 -0.669 1 97.5 29 GLY B CA 1
ATOM 1382 C C . GLY B 1 29 ? 0.995 -5.238 -1.473 1 97.5 29 GLY B C 1
ATOM 1383 O O . GLY B 1 29 ? -0.163 -5.656 -1.412 1 97.5 29 GLY B O 1
ATOM 1384 N N . ARG B 1 30 ? 1.302 -4.199 -2.092 1 97.38 30 ARG B N 1
ATOM 1385 C CA . ARG B 1 30 ? 0.371 -3.477 -2.953 1 97.38 30 ARG B CA 1
ATOM 1386 C C . ARG B 1 30 ? 0.94 -3.312 -4.359 1 97.38 30 ARG B C 1
ATOM 1388 O O . ARG B 1 30 ? 2.105 -2.945 -4.523 1 97.38 30 ARG B O 1
ATOM 1395 N N . ILE B 1 31 ? 0.144 -3.539 -5.297 1 96.06 31 ILE B N 1
ATOM 1396 C CA . ILE B 1 31 ? 0.548 -3.4 -6.691 1 96.06 31 ILE B CA 1
ATOM 1397 C C . ILE B 1 31 ? -0.223 -2.254 -7.34 1 96.06 31 ILE B C 1
ATOM 1399 O O . ILE B 1 31 ? -1.438 -2.133 -7.16 1 96.06 31 ILE B O 1
ATOM 1403 N N . VAL B 1 32 ? 0.477 -1.388 -7.98 1 95.94 32 VAL B N 1
ATOM 1404 C CA . VAL B 1 32 ? -0.115 -0.292 -8.742 1 95.94 32 VAL B CA 1
ATOM 1405 C C . VAL B 1 32 ? -0.039 -0.597 -10.234 1 95.94 32 VAL B C 1
ATOM 1407 O O . VAL B 1 32 ? 1.03 -0.924 -10.758 1 95.94 32 VAL B O 1
ATOM 1410 N N . VAL B 1 33 ? -1.145 -0.491 -10.859 1 92.69 33 VAL B N 1
ATOM 1411 C CA . VAL B 1 33 ? -1.232 -0.699 -12.297 1 92.69 33 VAL B CA 1
ATOM 1412 C C . VAL B 1 33 ? -1.745 0.572 -12.977 1 92.69 33 VAL B C 1
ATOM 1414 O O . VAL B 1 33 ? -2.373 1.415 -12.328 1 92.69 33 VAL B O 1
ATOM 1417 N N . HIS B 1 34 ? -1.368 0.73 -14.133 1 88 34 HIS B N 1
ATOM 1418 C CA . HIS B 1 34 ? -1.777 1.914 -14.875 1 88 34 HIS B CA 1
ATOM 1419 C C . HIS B 1 34 ? -2.16 1.555 -16.312 1 88 34 HIS B C 1
ATOM 1421 O O . HIS B 1 34 ? -1.381 0.924 -17.031 1 88 34 HIS B O 1
ATOM 1427 N N . ILE B 1 35 ? -3.381 1.908 -16.656 1 82.25 35 ILE B N 1
ATOM 1428 C CA . ILE B 1 35 ? -3.848 1.729 -18.031 1 82.25 35 ILE B CA 1
ATOM 1429 C C . ILE B 1 35 ? -4.43 3.039 -18.547 1 82.25 35 ILE B C 1
ATOM 1431 O O . ILE B 1 35 ? -5.344 3.604 -17.938 1 82.25 35 ILE B O 1
ATOM 1435 N N . SER B 1 36 ? -3.93 3.502 -19.719 1 79.81 36 SER B N 1
ATOM 1436 C CA . SER B 1 36 ? -4.461 4.668 -20.406 1 79.81 36 SER B CA 1
ATOM 1437 C C . SER B 1 36 ? -4.66 5.84 -19.453 1 79.81 36 SER B C 1
ATOM 1439 O O . SER B 1 36 ? -5.719 6.469 -19.453 1 79.81 36 SER B O 1
ATOM 1441 N N . GLY B 1 37 ? -3.771 6.039 -18.531 1 77.44 37 GLY B N 1
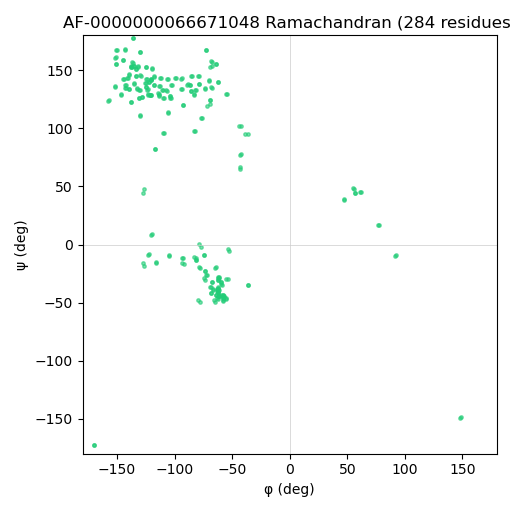ATOM 1442 C CA . GLY B 1 37 ? -3.814 7.188 -17.641 1 77.44 37 GLY B CA 1
ATOM 1443 C C . GLY B 1 37 ? -4.574 6.922 -16.359 1 77.44 37 GLY B C 1
ATOM 1444 O O . GLY B 1 37 ? -4.582 7.758 -15.445 1 77.44 37 GLY B O 1
ATOM 1445 N N . GLU B 1 38 ? -5.258 5.797 -16.266 1 84.5 38 GLU B N 1
ATOM 1446 C CA . GLU B 1 38 ? -5.977 5.438 -15.055 1 84.5 38 GLU B CA 1
ATOM 1447 C C . GLU B 1 38 ? -5.121 4.559 -14.148 1 84.5 38 GLU B C 1
ATOM 1449 O O . GLU B 1 38 ? -4.473 3.621 -14.617 1 84.5 38 GLU B O 1
ATOM 1454 N N . LEU B 1 39 ? -5.152 4.945 -12.914 1 90.56 39 LEU B N 1
ATOM 1455 C CA . LEU B 1 39 ? -4.367 4.223 -11.914 1 90.56 39 LEU B CA 1
ATOM 1456 C C . LEU B 1 39 ? -5.27 3.369 -11.031 1 90.56 39 LEU B C 1
ATOM 1458 O O . LEU B 1 39 ? -6.395 3.764 -10.719 1 90.56 39 LEU B O 1
ATOM 1462 N N . ASP B 1 40 ? -4.75 2.223 -10.711 1 92.44 40 ASP B N 1
ATOM 1463 C CA . ASP B 1 40 ? -5.391 1.39 -9.703 1 92.44 40 ASP B C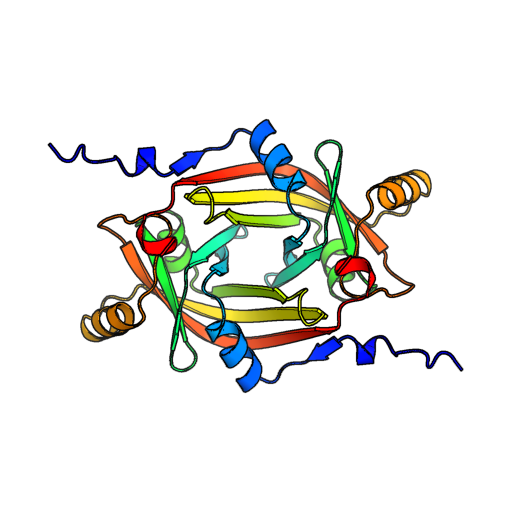A 1
ATOM 1464 C C . ASP B 1 40 ? -4.355 0.768 -8.766 1 92.44 40 ASP B C 1
ATOM 1466 O O . ASP B 1 40 ? -3.184 0.645 -9.125 1 92.44 40 ASP B O 1
ATOM 1470 N N . ILE B 1 41 ? -4.766 0.497 -7.629 1 95 41 ILE B N 1
ATOM 1471 C CA . ILE B 1 41 ? -3.902 -0.117 -6.621 1 95 41 ILE B CA 1
ATOM 1472 C C . ILE B 1 41 ? -4.648 -1.253 -5.926 1 95 41 ILE B C 1
ATOM 1474 O O . ILE B 1 41 ? -5.832 -1.121 -5.605 1 95 41 ILE B O 1
ATOM 1478 N N . PHE B 1 42 ? -3.955 -2.385 -5.672 1 91.44 42 PHE B N 1
ATOM 1479 C CA . PHE B 1 42 ? -4.555 -3.557 -5.047 1 91.44 42 PHE B CA 1
ATOM 1480 C C . PHE B 1 42 ? -3.598 -4.188 -4.043 1 91.44 42 PHE B C 1
ATOM 1482 O O . PHE B 1 42 ? -2.416 -4.371 -4.34 1 91.44 42 PHE B O 1
ATOM 1489 N N . PRO B 1 43 ? -4.145 -4.484 -2.91 1 95.31 43 PRO B N 1
ATOM 1490 C CA . PRO B 1 43 ? -3.338 -5.367 -2.062 1 95.31 43 PRO B CA 1
ATOM 1491 C C . PRO B 1 43 ? -3.248 -6.789 -2.607 1 95.31 43 PRO B C 1
ATOM 1493 O O . PRO B 1 43 ? -4.227 -7.309 -3.154 1 95.31 43 PRO B O 1
ATOM 1496 N N . VAL B 1 44 ? -2.096 -7.398 -2.488 1 93.88 44 VAL B N 1
ATOM 1497 C CA . VAL B 1 44 ? -1.931 -8.773 -2.936 1 93.88 44 VAL B CA 1
ATOM 1498 C C . VAL B 1 44 ? -1.038 -9.531 -1.956 1 93.88 44 VAL B C 1
ATOM 1500 O O . VAL B 1 44 ? -0.099 -8.969 -1.394 1 93.88 44 VAL B O 1
ATOM 1503 N N . ASN B 1 45 ? -1.368 -10.781 -1.766 1 94.81 45 ASN B N 1
ATOM 1504 C CA . ASN B 1 45 ? -0.402 -11.68 -1.135 1 94.81 45 ASN B CA 1
ATOM 1505 C C . ASN B 1 45 ? 0.662 -12.141 -2.125 1 94.81 45 ASN B C 1
ATOM 1507 O O . ASN B 1 45 ? 0.347 -12.477 -3.268 1 94.81 45 ASN B O 1
ATOM 1511 N N . TYR B 1 46 ? 1.874 -12.148 -1.621 1 96.44 46 TYR B N 1
ATOM 1512 C CA . TYR B 1 46 ? 2.959 -12.414 -2.561 1 96.44 46 TYR B CA 1
ATOM 1513 C C . TYR B 1 46 ? 4.047 -13.258 -1.915 1 96.44 46 TYR B C 1
ATOM 1515 O O . TYR B 1 46 ? 4.031 -13.484 -0.702 1 96.44 46 TYR B O 1
ATOM 1523 N N . ALA B 1 47 ? 4.949 -13.742 -2.771 1 97.75 47 ALA B N 1
ATOM 1524 C CA . ALA B 1 47 ? 6.227 -14.344 -2.4 1 97.75 47 ALA B CA 1
ATOM 1525 C C . ALA B 1 47 ? 7.348 -13.859 -3.311 1 97.75 47 ALA B C 1
ATOM 1527 O O . ALA B 1 47 ? 7.09 -13.336 -4.398 1 97.75 47 ALA B O 1
ATOM 1528 N N . VAL B 1 48 ? 8.516 -13.938 -2.816 1 98.06 48 VAL B N 1
ATOM 1529 C CA . VAL B 1 48 ? 9.648 -13.562 -3.652 1 98.06 48 VAL B CA 1
ATOM 1530 C C . VAL B 1 48 ? 10.562 -14.773 -3.85 1 98.06 48 VAL B C 1
ATOM 1532 O O . VAL B 1 48 ? 10.656 -15.641 -2.977 1 98.06 48 VAL B O 1
ATOM 1535 N N . ASP B 1 49 ? 11.102 -14.812 -4.988 1 97.5 49 ASP B N 1
ATOM 1536 C CA . ASP B 1 49 ? 12.086 -15.836 -5.312 1 97.5 49 ASP B CA 1
ATOM 1537 C C . ASP B 1 49 ? 12.977 -15.398 -6.473 1 97.5 49 ASP B C 1
ATOM 1539 O O . ASP B 1 49 ? 12.484 -14.984 -7.52 1 97.5 49 ASP B O 1
ATOM 1543 N N . ASP B 1 50 ? 14.312 -15.406 -6.207 1 95.06 50 ASP B N 1
ATOM 1544 C CA . ASP B 1 50 ? 15.312 -15.141 -7.238 1 95.06 50 ASP B CA 1
ATOM 1545 C C . ASP B 1 50 ? 15.07 -13.781 -7.895 1 95.06 50 ASP B C 1
ATOM 1547 O O . ASP B 1 50 ? 14.992 -13.68 -9.117 1 95.06 50 ASP B O 1
ATOM 1551 N N . GLY B 1 51 ? 14.805 -12.789 -7.117 1 95.69 51 GLY B N 1
ATOM 1552 C CA . GLY B 1 51 ? 14.711 -11.422 -7.602 1 95.69 51 GLY B CA 1
ATOM 1553 C C . GLY B 1 51 ? 13.406 -11.141 -8.32 1 95.69 51 GLY B C 1
ATOM 1554 O O . GLY B 1 51 ? 13.328 -10.203 -9.125 1 95.69 51 GLY B O 1
ATOM 1555 N N . LYS B 1 52 ? 12.461 -12.016 -8.094 1 97.94 52 LYS B N 1
ATOM 1556 C CA . LYS B 1 52 ? 11.133 -11.852 -8.688 1 97.94 52 LYS B CA 1
ATOM 1557 C C . LYS B 1 52 ? 10.047 -11.859 -7.613 1 97.94 52 LYS B C 1
ATOM 1559 O O . LYS B 1 52 ? 10.25 -12.398 -6.523 1 97.94 52 LYS B O 1
ATOM 1564 N N . ILE B 1 53 ? 9.008 -11.203 -7.949 1 98.25 53 ILE B N 1
ATOM 1565 C CA . ILE B 1 53 ? 7.836 -11.18 -7.082 1 98.25 53 ILE B CA 1
ATOM 1566 C C . ILE B 1 53 ? 6.699 -11.961 -7.73 1 98.25 53 ILE B C 1
ATOM 1568 O O . ILE B 1 53 ? 6.41 -11.789 -8.914 1 98.25 53 ILE B O 1
ATOM 1572 N N . TYR B 1 54 ? 6.062 -12.836 -6.945 1 97 54 TYR B N 1
ATOM 1573 C CA . TYR B 1 54 ? 4.969 -13.664 -7.43 1 97 54 TYR B CA 1
ATOM 1574 C C . TYR B 1 54 ? 3.693 -13.406 -6.633 1 97 54 TYR B C 1
ATOM 1576 O O . TYR B 1 54 ? 3.74 -13.234 -5.414 1 97 54 TYR B O 1
ATOM 1584 N N . PHE B 1 55 ? 2.592 -13.414 -7.293 1 94.88 55 PHE B N 1
ATOM 1585 C CA . PHE B 1 55 ? 1.301 -13.359 -6.617 1 94.88 55 PHE B CA 1
ATOM 158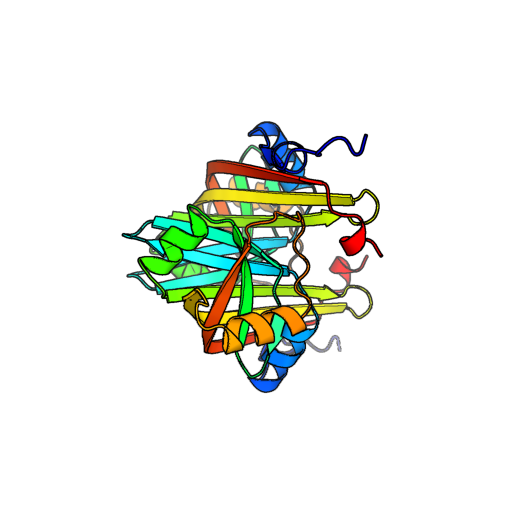6 C C . PHE B 1 55 ? 0.23 -14.07 -7.438 1 94.88 55 PHE B C 1
ATOM 1588 O O . PHE B 1 55 ? 0.469 -14.445 -8.586 1 94.88 55 PHE B O 1
ATOM 1595 N N . ARG B 1 56 ? -0.914 -14.297 -6.773 1 91.56 56 ARG B N 1
ATOM 1596 C CA . ARG B 1 56 ? -2.053 -14.914 -7.438 1 91.56 56 ARG B CA 1
ATOM 1597 C C . ARG B 1 56 ? -3.205 -13.93 -7.594 1 91.56 56 ARG B C 1
ATOM 1599 O O . ARG B 1 56 ? -3.406 -13.062 -6.738 1 91.56 56 ARG B O 1
ATOM 1606 N N . THR B 1 57 ? -3.852 -14.039 -8.656 1 86.88 57 THR B N 1
ATOM 1607 C CA . THR B 1 57 ? -5.023 -13.195 -8.859 1 86.88 57 THR B CA 1
ATOM 1608 C C . THR B 1 57 ? -6.105 -13.945 -9.625 1 86.88 57 THR B C 1
ATOM 1610 O O . THR B 1 57 ? -5.809 -14.844 -10.422 1 86.88 57 THR B O 1
ATOM 1613 N N . ALA B 1 58 ? -7.352 -13.641 -9.188 1 78.38 58 ALA B N 1
ATOM 1614 C CA . ALA B 1 58 ? -8.453 -14.172 -9.977 1 78.38 58 ALA B CA 1
ATOM 1615 C C . ALA B 1 58 ? -8.453 -13.578 -11.383 1 78.38 58 ALA B C 1
ATOM 1617 O O . ALA B 1 58 ? -7.902 -12.5 -11.609 1 78.38 58 ALA B O 1
ATOM 1618 N N . PRO B 1 59 ? -9.094 -14.477 -12.172 1 71.56 59 PRO B N 1
ATOM 1619 C CA . PRO B 1 59 ? -9.297 -13.852 -13.477 1 71.56 59 PRO B CA 1
ATOM 1620 C C . PRO B 1 59 ? -10.188 -12.609 -13.406 1 71.56 59 PRO B C 1
ATOM 1622 O O . PRO B 1 59 ? -11.094 -12.539 -12.57 1 71.56 59 PRO B O 1
ATOM 1625 N N . GLY B 1 60 ? -9.82 -11.523 -14.203 1 70.94 60 GLY B N 1
ATOM 1626 C CA . GLY B 1 60 ? -10.625 -10.312 -14.18 1 70.94 60 GLY B CA 1
ATOM 1627 C C . GLY B 1 60 ? -9.805 -9.055 -14.406 1 70.94 60 GLY B C 1
ATOM 1628 O O . GLY B 1 60 ? -8.82 -9.07 -15.148 1 70.94 60 GLY B O 1
ATOM 1629 N N . SER B 1 61 ? -10.438 -8.016 -13.688 1 62.59 61 SER B N 1
ATOM 1630 C CA . SER B 1 61 ? -9.984 -6.684 -14.07 1 62.59 61 SER B CA 1
ATOM 1631 C C . SER B 1 61 ? -8.5 -6.5 -13.781 1 62.59 61 SER B C 1
ATOM 1633 O O . SER B 1 61 ? -7.766 -5.934 -14.594 1 62.59 61 SER B O 1
ATOM 1635 N N . LYS B 1 62 ? -8.023 -7.074 -12.641 1 69.38 62 LYS B N 1
ATOM 1636 C CA . LYS B 1 62 ? -6.613 -6.867 -12.328 1 69.38 62 LYS B CA 1
ATOM 1637 C C . LYS B 1 62 ? -5.715 -7.527 -13.375 1 69.38 62 LYS B C 1
ATOM 1639 O O . LYS B 1 62 ? -4.805 -6.891 -13.906 1 69.38 62 LYS B O 1
ATOM 1644 N N . LEU B 1 63 ? -5.992 -8.727 -13.656 1 68.88 63 LEU B N 1
ATOM 1645 C CA . LEU B 1 63 ? -5.199 -9.461 -14.641 1 68.88 63 LEU B CA 1
ATOM 1646 C C . LEU B 1 63 ? -5.297 -8.805 -16.016 1 68.88 63 LEU B C 1
ATOM 1648 O O . LEU B 1 63 ? -4.293 -8.688 -16.719 1 68.88 63 LEU B O 1
ATOM 1652 N N . LEU B 1 64 ? -6.426 -8.422 -16.281 1 69.38 64 LEU B N 1
ATOM 1653 C CA . LEU B 1 64 ? -6.621 -7.762 -17.562 1 69.38 64 LEU B CA 1
ATOM 1654 C C . LEU B 1 64 ? -5.781 -6.492 -17.656 1 69.38 64 LEU B C 1
ATOM 1656 O O . LEU B 1 64 ? -5.125 -6.25 -18.672 1 69.38 64 LEU B O 1
ATOM 1660 N N . GLU B 1 65 ? -5.742 -5.715 -16.703 1 72.75 65 GLU B N 1
ATOM 1661 C CA . GLU B 1 65 ? -4.961 -4.48 -16.688 1 72.75 65 GLU B CA 1
ATOM 1662 C C . GLU B 1 65 ? -3.473 -4.77 -16.844 1 72.75 65 GLU B C 1
ATOM 1664 O O . GLU B 1 65 ? -2.773 -4.078 -17.594 1 72.75 65 GLU B O 1
ATOM 1669 N N . LEU B 1 66 ? -3.076 -5.812 -16.203 1 80.88 66 LEU B N 1
ATOM 1670 C CA . LEU B 1 66 ? -1.665 -6.18 -16.234 1 80.88 66 LEU B CA 1
ATOM 1671 C C . LEU B 1 66 ? -1.252 -6.633 -17.641 1 80.88 66 LEU B C 1
ATOM 1673 O O . LEU B 1 66 ? -0.099 -6.457 -18.031 1 80.88 66 LEU B O 1
ATOM 1677 N N . THR B 1 67 ? -2.174 -7.227 -18.344 1 77.88 67 THR B N 1
ATOM 1678 C CA . THR B 1 67 ? -1.895 -7.703 -19.703 1 77.88 67 THR B CA 1
ATOM 1679 C C . THR B 1 67 ? -1.811 -6.539 -20.672 1 77.88 67 THR B C 1
ATOM 1681 O O . THR B 1 67 ? -1.08 -6.605 -21.672 1 77.88 67 THR B O 1
ATOM 1684 N N . ILE B 1 68 ? -2.508 -5.496 -20.438 1 81.31 68 ILE B N 1
ATOM 1685 C CA . ILE B 1 68 ? -2.531 -4.328 -21.297 1 81.31 68 ILE B CA 1
ATOM 1686 C C . ILE B 1 68 ? -1.273 -3.492 -21.078 1 81.31 68 ILE B C 1
ATOM 1688 O O . ILE B 1 68 ? -0.627 -3.064 -22.047 1 81.31 68 ILE B O 1
ATOM 1692 N N . ASN B 1 69 ? -0.885 -3.17 -19.938 1 87.5 69 ASN B N 1
ATOM 1693 C CA . ASN B 1 69 ? 0.342 -2.504 -19.516 1 87.5 69 ASN B CA 1
ATOM 1694 C C . ASN B 1 69 ? 1.034 -3.264 -18.375 1 87.5 69 ASN B C 1
ATOM 1696 O O . ASN B 1 69 ? 0.544 -3.287 -17.25 1 87.5 69 ASN B O 1
ATOM 1700 N N . SER B 1 70 ? 2.139 -3.787 -18.781 1 93.31 70 SER B N 1
ATOM 1701 C CA . SER B 1 70 ? 2.807 -4.707 -17.875 1 93.31 70 SER B CA 1
ATOM 1702 C C . SER B 1 70 ? 3.627 -3.951 -16.828 1 93.31 70 SER B C 1
ATOM 1704 O O . SER B 1 70 ? 4.129 -4.547 -15.875 1 93.31 70 SER B O 1
ATOM 1706 N N . SER B 1 71 ? 3.854 -2.639 -17.031 1 93.81 71 SER B N 1
ATOM 1707 C CA . SER B 1 71 ? 4.633 -1.855 -16.078 1 93.81 71 SER B CA 1
ATOM 1708 C C . SER B 1 71 ? 3.877 -1.676 -14.766 1 93.81 71 SER B C 1
ATOM 1710 O O . SER B 1 71 ? 2.742 -1.195 -14.758 1 93.81 71 SER B O 1
ATOM 1712 N N . VAL B 1 72 ? 4.477 -2.072 -13.664 1 95.19 72 VAL B N 1
ATOM 1713 C CA . VAL B 1 72 ? 3.803 -1.998 -12.375 1 95.19 72 VAL B CA 1
ATOM 1714 C C . VAL B 1 72 ? 4.754 -1.425 -11.328 1 95.19 72 VAL B C 1
ATOM 1716 O O . VAL B 1 72 ? 5.973 -1.435 -11.516 1 95.19 72 VAL B O 1
ATOM 1719 N N . LEU B 1 73 ? 4.195 -0.83 -10.344 1 96.44 73 LEU B N 1
ATOM 1720 C CA . LEU B 1 73 ? 4.855 -0.541 -9.07 1 96.44 73 LEU B CA 1
ATOM 1721 C C . LEU B 1 73 ? 4.414 -1.521 -7.992 1 96.44 73 LEU B C 1
ATOM 1723 O O . LEU B 1 73 ? 3.246 -1.913 -7.941 1 96.44 73 LEU B O 1
ATOM 1727 N N . PHE B 1 74 ? 5.316 -1.947 -7.27 1 97.75 74 PHE B N 1
ATOM 1728 C CA . PHE B 1 74 ? 5.047 -2.816 -6.129 1 97.75 74 PHE B CA 1
ATOM 1729 C C . PHE B 1 74 ? 5.605 -2.213 -4.848 1 97.75 74 PHE B C 1
ATOM 1731 O O . PHE B 1 74 ? 6.73 -1.712 -4.828 1 97.75 74 PHE B O 1
ATOM 1738 N N . GLU B 1 75 ? 4.805 -2.217 -3.809 1 98.69 75 GLU B N 1
ATOM 1739 C CA . GLU B 1 75 ? 5.219 -1.656 -2.527 1 98.69 75 GLU B CA 1
ATOM 1740 C C . GLU B 1 75 ? 4.887 -2.602 -1.377 1 98.69 75 GLU B C 1
ATOM 1742 O O . GLU B 1 75 ? 3.809 -3.203 -1.354 1 98.69 75 GLU B O 1
ATOM 1747 N N . ALA B 1 76 ? 5.77 -2.832 -0.489 1 98.62 76 ALA B N 1
ATOM 1748 C CA . ALA B 1 76 ? 5.527 -3.5 0.788 1 98.62 76 ALA B CA 1
ATOM 1749 C C . ALA B 1 76 ? 6.188 -2.74 1.937 1 98.62 76 ALA B C 1
ATOM 1751 O O . ALA B 1 76 ? 7.18 -2.039 1.736 1 98.62 76 ALA B O 1
ATOM 1752 N N . ASP B 1 77 ? 5.617 -2.842 3.1 1 98 77 ASP B N 1
ATOM 1753 C CA . ASP B 1 77 ? 6.121 -2.17 4.293 1 98 77 ASP B CA 1
ATOM 1754 C C . ASP B 1 77 ? 5.766 -2.951 5.555 1 98 77 ASP B C 1
ATOM 1756 O O . ASP B 1 77 ? 4.961 -3.885 5.508 1 98 77 ASP B O 1
ATOM 1760 N N . GLN B 1 78 ? 6.465 -2.658 6.582 1 97 78 GLN B N 1
ATOM 1761 C CA . GLN B 1 78 ? 6.188 -3.266 7.879 1 97 78 GLN B CA 1
ATOM 1762 C C . GLN B 1 78 ? 6.613 -2.348 9.023 1 97 78 GLN B C 1
ATOM 1764 O O . GLN B 1 78 ? 7.672 -1.718 8.953 1 97 78 GLN B O 1
ATOM 1769 N N . VAL B 1 79 ? 5.77 -2.238 9.984 1 95.19 79 VAL B N 1
ATOM 1770 C CA . VAL B 1 79 ? 6.102 -1.568 11.242 1 95.19 79 VAL B CA 1
ATOM 1771 C C . VAL B 1 79 ? 6.363 -2.607 12.328 1 95.19 79 VAL B C 1
ATOM 1773 O O . VAL B 1 79 ? 5.562 -3.525 12.523 1 95.19 79 VAL B O 1
ATOM 1776 N N . LEU B 1 80 ? 7.48 -2.521 12.945 1 94.56 80 LEU B N 1
ATOM 1777 C CA . LEU B 1 80 ? 7.891 -3.402 14.031 1 94.56 80 LEU B CA 1
ATOM 1778 C C . LEU B 1 80 ? 8.078 -2.615 15.328 1 94.56 80 LEU B C 1
ATOM 1780 O O . LEU B 1 80 ? 9.211 -2.318 15.719 1 94.56 80 LEU B O 1
ATOM 1784 N N . PRO B 1 81 ? 6.992 -2.391 15.992 1 91.31 81 PRO B N 1
ATOM 1785 C CA . PRO B 1 81 ? 7.059 -1.547 17.188 1 91.31 81 PRO B CA 1
ATOM 1786 C C . PRO B 1 81 ? 7.941 -2.143 18.281 1 91.31 81 PRO B C 1
ATOM 1788 O O . PRO B 1 81 ? 8.578 -1.402 19.031 1 91.31 81 PRO B O 1
ATOM 1791 N N . GLU B 1 82 ? 7.969 -3.49 18.297 1 92.94 82 GLU B N 1
ATOM 1792 C CA . GLU B 1 82 ? 8.695 -4.168 19.375 1 92.94 82 GLU B CA 1
ATOM 1793 C C . GLU B 1 82 ? 10.18 -3.828 19.328 1 92.94 82 GLU B C 1
ATOM 1795 O O . GLU B 1 82 ? 10.859 -3.854 20.359 1 92.94 82 GLU B O 1
ATOM 1800 N N . ILE B 1 83 ? 10.703 -3.52 18.203 1 93.25 83 ILE B N 1
ATOM 1801 C CA . ILE B 1 83 ? 12.117 -3.182 18.094 1 93.25 83 ILE B CA 1
ATOM 1802 C C . ILE B 1 83 ? 12.273 -1.767 17.547 1 93.25 83 ILE B C 1
ATOM 1804 O O . ILE B 1 83 ? 13.344 -1.396 17.047 1 93.25 83 ILE B O 1
ATOM 1808 N N . GLN B 1 84 ? 11.203 -1.035 17.422 1 92.25 84 GLN B N 1
ATOM 1809 C CA . GLN B 1 84 ? 11.156 0.367 17.031 1 92.25 84 GLN B CA 1
ATOM 1810 C C . GLN B 1 84 ? 11.719 0.557 15.625 1 92.25 84 GLN B C 1
ATOM 1812 O O . GLN B 1 84 ? 12.555 1.438 15.391 1 92.25 84 GLN B O 1
ATOM 1817 N N . LEU B 1 85 ? 11.281 -0.316 14.758 1 94.31 85 LEU B N 1
ATOM 1818 C CA . LEU B 1 85 ? 11.734 -0.253 13.375 1 94.31 85 LEU B CA 1
ATOM 1819 C C . LEU B 1 85 ? 10.547 -0.29 12.414 1 94.31 85 LEU B C 1
ATOM 1821 O O . LEU B 1 85 ? 9.516 -0.89 12.719 1 94.31 85 LEU B O 1
ATOM 1825 N N . ALA B 1 86 ? 10.703 0.379 11.406 1 95.88 86 ALA B N 1
ATOM 1826 C CA . ALA B 1 86 ? 9.812 0.247 10.25 1 95.88 86 ALA B CA 1
ATOM 1827 C C . ALA B 1 86 ? 10.609 0.256 8.945 1 95.88 86 ALA B C 1
ATOM 1829 O O . ALA B 1 86 ? 11.734 0.767 8.898 1 95.88 86 ALA B O 1
ATOM 1830 N N . TRP B 1 87 ? 10.062 -0.364 7.984 1 96.88 87 TRP B N 1
ATOM 1831 C CA . TRP B 1 87 ? 10.719 -0.315 6.684 1 96.88 87 TRP B CA 1
ATOM 1832 C C . TRP B 1 87 ? 9.695 -0.293 5.555 1 96.88 87 TRP B C 1
ATOM 1834 O O . TRP B 1 87 ? 8.531 -0.646 5.762 1 96.88 87 TRP B O 1
ATOM 1844 N N . SER B 1 88 ? 10.125 0.173 4.402 1 97.31 88 SER B N 1
ATOM 1845 C CA . SER B 1 88 ? 9.367 0.103 3.158 1 97.31 88 SER B CA 1
ATOM 1846 C C . SER B 1 88 ? 10.273 -0.243 1.98 1 97.31 88 SER B C 1
ATOM 1848 O O . SER B 1 88 ? 11.461 0.11 1.975 1 97.31 88 SER B O 1
ATOM 1850 N N . VAL B 1 89 ? 9.719 -0.942 1.089 1 98.5 89 VAL B N 1
ATOM 1851 C CA . VAL B 1 89 ? 10.391 -1.3 -0.156 1 98.5 89 VAL B CA 1
ATOM 1852 C C . VAL B 1 89 ? 9.484 -0.994 -1.342 1 98.5 89 VAL B C 1
ATOM 1854 O O . VAL B 1 89 ? 8.281 -1.27 -1.296 1 98.5 89 VAL B O 1
ATOM 1857 N N . VAL B 1 90 ? 10.039 -0.34 -2.346 1 98.12 90 VAL B N 1
ATOM 1858 C CA . VAL B 1 90 ? 9.344 -0.063 -3.6 1 98.12 90 VAL B CA 1
ATOM 1859 C C . VAL B 1 90 ? 10.102 -0.7 -4.762 1 98.12 90 VAL B C 1
ATOM 1861 O O . VAL B 1 90 ? 11.312 -0.508 -4.898 1 98.12 90 VAL B O 1
ATOM 1864 N N . ALA B 1 91 ? 9.367 -1.434 -5.543 1 98.44 91 ALA B N 1
ATOM 1865 C CA . ALA B 1 91 ? 9.945 -2.084 -6.715 1 98.44 91 ALA B CA 1
ATOM 1866 C C . ALA B 1 91 ? 9.188 -1.699 -7.984 1 98.44 91 ALA B C 1
ATOM 1868 O O . ALA B 1 91 ? 7.973 -1.513 -7.957 1 98.44 91 ALA B O 1
ATOM 1869 N N . ARG B 1 92 ? 9.922 -1.54 -9.023 1 97.31 92 ARG B N 1
ATOM 1870 C CA . ARG B 1 92 ? 9.383 -1.338 -10.359 1 97.31 92 ARG B CA 1
ATOM 1871 C C . ARG B 1 92 ? 9.703 -2.523 -11.266 1 97.31 92 ARG B C 1
ATOM 1873 O O . ARG B 1 92 ? 10.805 -3.068 -11.219 1 97.31 92 ARG B O 1
ATOM 1880 N N . GLY B 1 93 ? 8.68 -2.885 -12 1 96.62 93 GLY B N 1
ATOM 1881 C CA . GLY B 1 93 ? 8.93 -4.012 -12.883 1 96.62 93 GLY B CA 1
ATOM 1882 C C . GLY B 1 93 ? 7.816 -4.254 -13.883 1 96.62 93 GLY B C 1
ATOM 1883 O O . GLY B 1 93 ? 6.938 -3.408 -14.055 1 96.62 93 GLY B O 1
ATOM 1884 N N . HIS B 1 94 ? 7.961 -5.352 -14.578 1 96.5 94 HIS B N 1
ATOM 1885 C CA . HIS B 1 94 ? 6.969 -5.801 -15.547 1 96.5 94 HIS B CA 1
ATOM 1886 C C . HIS B 1 94 ? 6.305 -7.098 -15.102 1 96.5 94 HIS B C 1
ATOM 1888 O O . HIS B 1 94 ? 6.992 -8.062 -14.75 1 96.5 94 HIS B O 1
ATOM 1894 N N . ALA B 1 95 ? 5 -7.055 -15.102 1 95.44 95 ALA B N 1
ATOM 1895 C CA . ALA B 1 95 ? 4.223 -8.211 -14.68 1 95.44 95 ALA B CA 1
ATOM 1896 C C . ALA B 1 95 ? 3.828 -9.078 -15.875 1 95.44 95 ALA B C 1
ATOM 1898 O O . ALA B 1 95 ? 3.498 -8.555 -16.938 1 95.44 95 ALA B O 1
ATOM 1899 N N . GLU B 1 96 ? 3.832 -10.375 -15.641 1 94.38 96 GLU B N 1
ATOM 1900 C CA . GLU B 1 96 ? 3.408 -11.328 -16.672 1 94.38 96 GLU B CA 1
ATOM 1901 C C . GLU B 1 96 ? 2.646 -12.5 -16.062 1 94.38 96 GLU B C 1
ATOM 1903 O O . GLU B 1 96 ? 3.037 -13.023 -15.008 1 94.38 96 GLU B O 1
ATOM 1908 N N . GLN B 1 97 ? 1.543 -12.805 -16.719 1 93.38 97 GLN B N 1
ATOM 1909 C CA . GLN B 1 97 ? 0.852 -14.031 -16.328 1 93.38 97 GLN B CA 1
ATOM 1910 C C . GLN B 1 97 ? 1.676 -15.266 -16.703 1 93.38 97 GLN B C 1
ATOM 1912 O O . GLN B 1 97 ? 2.221 -15.344 -17.797 1 93.38 97 GLN B O 1
ATOM 1917 N N . LEU B 1 98 ? 1.74 -16.188 -15.742 1 93.5 98 LEU B N 1
ATOM 1918 C CA . LEU B 1 98 ? 2.482 -17.406 -16.016 1 93.5 98 LEU B CA 1
ATOM 1919 C C . LEU B 1 98 ? 1.618 -18.406 -16.766 1 93.5 98 LEU B C 1
ATOM 1921 O O . LEU B 1 98 ? 0.472 -18.656 -16.391 1 93.5 98 LEU B O 1
ATOM 1925 N N . SER B 1 99 ? 2.156 -18.938 -17.875 1 90.94 99 SER B N 1
ATOM 1926 C CA . SER B 1 99 ? 1.393 -19.891 -18.672 1 90.94 99 SER B CA 1
ATOM 1927 C C . SER B 1 99 ? 2.18 -21.172 -18.922 1 90.94 99 SER B C 1
ATOM 1929 O O . SER B 1 99 ? 1.604 -22.203 -19.25 1 90.94 99 SER B O 1
ATOM 1931 N N . ILE B 1 100 ? 3.443 -21.109 -18.703 1 92.81 100 ILE B N 1
ATOM 1932 C CA . ILE B 1 100 ? 4.297 -22.281 -18.891 1 92.81 100 ILE B CA 1
ATOM 1933 C C . ILE B 1 100 ? 4.23 -23.172 -17.656 1 92.81 100 ILE B C 1
ATOM 1935 O O . ILE B 1 100 ? 4.395 -22.703 -16.531 1 92.81 100 ILE B O 1
ATOM 1939 N N . ALA B 1 101 ? 4.059 -24.375 -17.859 1 93.25 101 ALA B N 1
ATOM 1940 C CA . ALA B 1 101 ? 3.836 -25.328 -16.797 1 93.25 101 ALA B CA 1
ATOM 1941 C C . ALA B 1 101 ? 4.965 -25.281 -15.766 1 93.25 101 ALA B C 1
ATOM 1943 O O . ALA B 1 101 ? 4.719 -25.312 -14.555 1 93.25 101 ALA B O 1
ATOM 1944 N N . ARG B 1 102 ? 6.152 -25.266 -16.266 1 94.5 102 ARG B N 1
ATOM 1945 C CA . ARG B 1 102 ? 7.301 -25.25 -15.375 1 94.5 102 ARG B CA 1
ATOM 1946 C C . ARG B 1 102 ? 7.258 -24.047 -14.445 1 94.5 102 ARG B C 1
ATOM 1948 O O . ARG B 1 102 ? 7.531 -24.156 -13.25 1 94.5 102 ARG B O 1
ATOM 1955 N N . ASP B 1 103 ? 6.918 -22.922 -15.008 1 93.81 103 ASP B N 1
ATOM 1956 C CA . ASP B 1 103 ? 6.852 -21.688 -14.227 1 93.81 103 ASP B CA 1
ATOM 1957 C C . ASP B 1 103 ? 5.699 -21.734 -13.227 1 93.81 103 ASP B C 1
ATOM 1959 O O . ASP B 1 103 ? 5.844 -21.297 -12.078 1 93.81 103 ASP B O 1
ATOM 1963 N N . VAL B 1 104 ? 4.59 -22.234 -13.672 1 93.31 104 VAL B N 1
ATOM 1964 C CA . VAL B 1 104 ? 3.426 -22.375 -12.805 1 93.31 104 VAL B CA 1
ATOM 1965 C C . VAL B 1 104 ? 3.744 -23.328 -11.656 1 93.31 104 VAL B C 1
ATOM 1967 O O . VAL B 1 104 ? 3.432 -23.031 -10.492 1 93.31 104 VAL B O 1
ATOM 1970 N N . HIS B 1 105 ? 4.324 -24.438 -11.969 1 93.88 105 HIS B N 1
ATOM 1971 C CA . HIS B 1 105 ? 4.711 -25.406 -10.945 1 93.88 105 HIS B CA 1
ATOM 1972 C C . HIS B 1 105 ? 5.66 -24.766 -9.93 1 93.88 105 HIS B C 1
ATOM 1974 O O . HIS B 1 105 ? 5.508 -24.984 -8.719 1 93.88 105 HIS B O 1
ATOM 1980 N N . HIS B 1 106 ? 6.652 -24.047 -10.43 1 95.25 106 HIS B N 1
ATOM 1981 C CA . HIS B 1 106 ? 7.574 -23.375 -9.531 1 95.25 106 HIS B CA 1
ATOM 1982 C C . HIS B 1 106 ? 6.828 -22.422 -8.602 1 95.25 106 HIS B C 1
ATOM 1984 O O . HIS B 1 106 ? 7.047 -22.438 -7.383 1 95.25 106 HIS B O 1
ATOM 1990 N N . ALA B 1 107 ? 5.953 -21.594 -9.109 1 93.81 107 ALA B N 1
ATOM 1991 C CA . ALA B 1 107 ? 5.176 -20.656 -8.32 1 93.81 107 ALA B CA 1
ATOM 1992 C C . ALA B 1 107 ? 4.34 -21.375 -7.266 1 93.81 107 ALA B C 1
ATOM 1994 O O . ALA B 1 107 ? 4.148 -20.875 -6.16 1 93.81 107 ALA B O 1
ATOM 1995 N N . ASP B 1 108 ? 3.859 -22.562 -7.598 1 91.44 108 ASP B N 1
ATOM 1996 C CA . ASP B 1 108 ? 3.072 -23.375 -6.672 1 91.44 108 ASP B CA 1
ATOM 1997 C C . ASP B 1 108 ? 3.883 -23.734 -5.426 1 91.44 108 ASP B C 1
ATOM 1999 O O . ASP B 1 108 ? 3.322 -23.906 -4.344 1 91.44 108 ASP B O 1
ATOM 2003 N N . THR B 1 109 ? 5.152 -23.828 -5.551 1 94.25 109 THR B N 1
ATOM 2004 C CA . THR B 1 109 ? 6.012 -24.219 -4.438 1 94.25 109 THR B CA 1
ATOM 2005 C C . THR B 1 109 ? 6.223 -23.047 -3.482 1 94.25 109 THR B C 1
ATOM 2007 O O . THR B 1 109 ? 6.672 -23.234 -2.35 1 94.25 109 THR B O 1
ATOM 2010 N N . LEU B 1 110 ? 6.031 -21.797 -3.844 1 92.94 110 LEU B N 1
ATOM 2011 C CA . LEU B 1 110 ? 6.316 -20.609 -3.051 1 92.94 110 LEU B CA 1
ATOM 2012 C C . LEU B 1 110 ? 5.238 -20.391 -1.998 1 92.94 110 LEU B C 1
ATOM 2014 O O . LEU B 1 110 ? 5.391 -19.547 -1.114 1 92.94 110 LEU B O 1
ATOM 2018 N N . ALA B 1 111 ? 4.203 -21.172 -1.911 1 83.56 111 ALA B N 1
ATOM 2019 C CA . ALA B 1 111 ? 3.178 -21.188 -0.872 1 83.56 111 ALA B CA 1
ATOM 2020 C C . ALA B 1 111 ? 2.527 -19.828 -0.721 1 83.56 111 ALA B C 1
ATOM 2022 O O . ALA B 1 111 ? 2.443 -19.281 0.386 1 83.56 111 ALA B O 1
ATOM 2023 N N . ILE B 1 112 ? 2.135 -19.203 -1.743 1 90.19 112 ILE B N 1
ATOM 2024 C CA . ILE B 1 112 ? 1.359 -17.969 -1.682 1 90.19 112 ILE B CA 1
ATOM 2025 C C . ILE B 1 112 ? -0.043 -18.266 -1.157 1 90.19 112 ILE B C 1
ATOM 2027 O O . ILE B 1 112 ? -0.768 -19.078 -1.733 1 90.19 112 ILE B O 1
ATOM 2031 N N . ARG B 1 113 ? -0.389 -17.672 -0.103 1 84.38 113 ARG B N 1
ATOM 2032 C CA . ARG B 1 113 ? -1.661 -17.953 0.56 1 84.38 113 ARG B CA 1
ATOM 2033 C C . ARG B 1 113 ? -2.617 -16.766 0.414 1 84.38 113 ARG B C 1
ATOM 2035 O O . ARG B 1 113 ? -2.598 -15.844 1.228 1 84.38 113 ARG B O 1
ATOM 2042 N N . PRO B 1 114 ? -3.441 -16.859 -0.551 1 83.5 114 PRO B N 1
ATOM 2043 C CA . PRO B 1 114 ? -4.418 -15.781 -0.707 1 83.5 114 PRO B CA 1
ATOM 2044 C C . PRO B 1 114 ? -5.441 -15.742 0.426 1 83.5 114 PRO B C 1
ATOM 2046 O O . PRO B 1 114 ? -5.641 -16.75 1.118 1 83.5 114 PRO B O 1
ATOM 2049 N N . TRP B 1 115 ? -6.012 -14.594 0.596 1 82.94 115 TRP B N 1
ATOM 2050 C CA . TRP B 1 115 ? -7.016 -14.422 1.642 1 82.94 115 TRP B CA 1
ATOM 2051 C C . TRP B 1 115 ? -8.227 -15.32 1.384 1 82.94 115 TRP B C 1
ATOM 2053 O O . TRP B 1 115 ? -8.836 -15.836 2.322 1 82.94 115 TRP B O 1
ATOM 2063 N N . ILE B 1 116 ? -8.516 -15.375 0.09 1 76.62 116 ILE B N 1
ATOM 2064 C CA . ILE B 1 116 ? -9.648 -16.203 -0.311 1 76.62 116 ILE B CA 1
ATOM 2065 C C . ILE B 1 116 ? -9.188 -17.25 -1.332 1 76.62 116 ILE B C 1
ATOM 2067 O O . ILE B 1 116 ? -8.477 -16.922 -2.285 1 76.62 116 ILE B O 1
ATOM 2071 N N . SER B 1 117 ? -9.562 -18.469 -1.018 1 65.75 117 SER B N 1
ATOM 2072 C CA . SER B 1 117 ? -9.234 -19.547 -1.952 1 65.75 117 SER B CA 1
ATOM 2073 C C . SER B 1 117 ? -10.258 -19.641 -3.076 1 65.75 117 SER B C 1
ATOM 2075 O O . SER B 1 117 ? -11.461 -19.703 -2.822 1 65.75 117 SER B O 1
ATOM 2077 N N . THR B 1 118 ? -9.906 -19.047 -4.152 1 63.75 118 THR B N 1
ATOM 2078 C CA . THR B 1 118 ? -10.781 -19.328 -5.285 1 63.75 118 THR B CA 1
ATOM 2079 C C . THR B 1 118 ? -10.094 -20.25 -6.285 1 63.75 118 THR B C 1
ATOM 2081 O O . THR B 1 118 ? -8.867 -20.25 -6.402 1 63.75 118 THR B O 1
ATOM 2084 N N . PRO B 1 119 ? -10.805 -21.328 -6.762 1 60.53 119 PRO B N 1
ATOM 2085 C CA . PRO B 1 119 ? -10.234 -22.328 -7.668 1 60.53 119 PRO B CA 1
ATOM 2086 C C . PRO B 1 119 ? -9.609 -21.703 -8.914 1 60.53 119 PRO B C 1
ATOM 2088 O O . PRO B 1 119 ? -8.844 -22.359 -9.617 1 60.53 119 PRO B O 1
ATOM 2091 N N . LYS B 1 120 ? -9.672 -20.516 -9.125 1 71.94 120 LYS B N 1
ATOM 2092 C CA . LYS B 1 120 ? -9.281 -20.047 -10.453 1 71.94 120 LYS B CA 1
ATOM 2093 C C . LYS B 1 120 ? -8.227 -18.938 -10.352 1 71.94 120 LYS B C 1
ATOM 2095 O O . LYS B 1 120 ? -8.125 -18.094 -11.242 1 71.94 120 LYS B O 1
ATOM 2100 N N . TYR B 1 121 ? -7.328 -19.156 -9.547 1 76.94 121 TYR B N 1
ATOM 2101 C CA . TYR B 1 121 ? -6.309 -18.109 -9.477 1 76.94 121 TYR B CA 1
ATOM 2102 C C . TYR B 1 121 ? -5.199 -18.359 -10.484 1 76.94 121 TYR B C 1
ATOM 2104 O O . TYR B 1 121 ? -4.848 -19.516 -10.758 1 76.94 121 TYR B O 1
ATOM 2112 N N . GLU B 1 122 ? -4.812 -17.266 -11.109 1 86.88 122 GLU B N 1
ATOM 2113 C CA . GLU B 1 122 ? -3.646 -17.25 -11.992 1 86.88 122 GLU B CA 1
ATOM 2114 C C . GLU B 1 122 ? -2.424 -16.672 -11.273 1 86.88 122 GLU B C 1
ATOM 2116 O O . GLU B 1 122 ? -2.545 -15.75 -10.477 1 86.88 122 GLU B O 1
ATOM 2121 N N . TYR B 1 123 ? -1.31 -17.344 -11.68 1 92.06 123 TYR B N 1
ATOM 2122 C CA . TYR B 1 123 ? -0.06 -16.812 -11.141 1 92.06 123 TYR B CA 1
ATOM 2123 C C . TYR B 1 123 ? 0.471 -15.68 -12.016 1 92.06 123 TYR B C 1
ATOM 2125 O O . TYR B 1 123 ? 0.41 -15.75 -13.242 1 92.06 123 TYR B O 1
ATOM 2133 N N . VAL B 1 124 ? 0.912 -14.68 -11.367 1 94.75 124 VAL B N 1
ATOM 2134 C CA . VAL B 1 124 ? 1.572 -13.555 -12.023 1 94.75 124 VAL B CA 1
ATOM 2135 C C . VAL B 1 124 ? 2.971 -13.367 -11.445 1 94.75 124 VAL B C 1
ATOM 2137 O O . VAL B 1 124 ? 3.182 -13.555 -10.242 1 94.75 124 VAL B O 1
ATOM 2140 N N . ARG B 1 125 ? 3.881 -13.086 -12.297 1 97 125 ARG B N 1
ATOM 2141 C CA . ARG B 1 125 ? 5.254 -12.797 -11.898 1 97 125 ARG B CA 1
ATOM 2142 C C . ARG B 1 125 ? 5.648 -11.375 -12.289 1 97 125 ARG B C 1
ATOM 2144 O O . ARG B 1 125 ? 5.332 -10.922 -13.391 1 97 125 ARG B O 1
ATOM 2151 N N . ILE B 1 126 ? 6.305 -10.703 -11.406 1 97.19 126 ILE B N 1
ATOM 2152 C CA . ILE B 1 126 ? 6.875 -9.391 -11.711 1 97.19 126 ILE B CA 1
ATOM 2153 C C . ILE B 1 126 ? 8.391 -9.516 -11.867 1 97.19 126 ILE B C 1
ATOM 2155 O O . ILE B 1 126 ? 9.094 -9.852 -10.914 1 97.19 126 ILE B O 1
ATOM 2159 N N . GLY B 1 127 ? 8.875 -9.289 -13.07 1 97.94 127 GLY B N 1
ATOM 2160 C CA . GLY B 1 127 ? 10.297 -9.07 -13.266 1 97.94 127 GLY B CA 1
ATOM 2161 C C . GLY B 1 127 ? 10.758 -7.684 -12.852 1 97.94 127 GLY B C 1
ATOM 2162 O O . GLY B 1 127 ? 10.516 -6.707 -13.562 1 97.94 127 GLY B O 1
ATOM 2163 N N . VAL B 1 128 ? 11.508 -7.594 -11.742 1 98.38 128 VAL B N 1
ATOM 2164 C CA . VAL B 1 128 ? 11.844 -6.312 -11.125 1 98.38 128 VAL B CA 1
ATOM 2165 C C . VAL B 1 128 ? 13.094 -5.738 -11.781 1 98.38 128 VAL B C 1
ATOM 2167 O O . VAL B 1 128 ? 14.109 -6.43 -11.914 1 98.38 128 VAL B O 1
ATOM 2170 N N . HIS B 1 129 ? 13.078 -4.457 -12.172 1 97.81 129 HIS B N 1
ATOM 2171 C CA . HIS B 1 129 ? 14.273 -3.854 -12.758 1 97.81 129 HIS B CA 1
ATOM 2172 C C . HIS B 1 129 ? 14.805 -2.723 -11.891 1 97.81 129 HIS B C 1
ATOM 2174 O O . HIS B 1 129 ? 15.922 -2.248 -12.094 1 97.81 129 HIS B O 1
ATOM 2180 N N . ALA B 1 130 ? 14.031 -2.252 -11 1 98.06 130 ALA B N 1
ATOM 2181 C CA . ALA B 1 130 ? 14.484 -1.266 -10.023 1 98.06 130 ALA B CA 1
ATOM 2182 C C . ALA B 1 130 ? 13.852 -1.519 -8.656 1 98.06 130 ALA B C 1
ATOM 2184 O O . ALA B 1 130 ? 12.664 -1.835 -8.57 1 98.06 130 ALA B O 1
ATOM 2185 N N . ILE B 1 131 ? 14.648 -1.408 -7.605 1 98.38 131 ILE B N 1
ATOM 2186 C CA . ILE B 1 131 ? 14.148 -1.644 -6.254 1 98.38 131 ILE B CA 1
ATOM 2187 C C . ILE B 1 131 ? 14.867 -0.725 -5.27 1 98.38 131 ILE B C 1
ATOM 2189 O O . ILE B 1 131 ? 16.094 -0.554 -5.348 1 98.38 131 ILE B O 1
ATOM 2193 N N . THR B 1 132 ? 14.156 -0.049 -4.488 1 97.88 132 THR B N 1
ATOM 2194 C CA . THR B 1 132 ? 14.68 0.816 -3.436 1 97.88 132 THR B CA 1
ATOM 2195 C C . THR B 1 132 ? 13.953 0.558 -2.117 1 97.88 132 THR B C 1
ATOM 2197 O O . THR B 1 132 ? 12.859 -0.012 -2.102 1 97.88 132 THR B O 1
ATOM 2200 N N . GLY B 1 133 ? 14.547 0.798 -1.045 1 97.56 133 GLY B N 1
ATOM 2201 C CA . GLY B 1 133 ? 13.953 0.609 0.268 1 97.56 133 GLY B CA 1
ATOM 2202 C C . GLY B 1 133 ? 14.508 1.552 1.318 1 97.56 133 GLY B C 1
ATOM 2203 O O . GLY B 1 133 ? 15.641 2.031 1.194 1 97.56 133 GLY B O 1
ATOM 2204 N N . ARG B 1 134 ? 13.758 1.807 2.311 1 95.88 134 ARG B N 1
ATOM 2205 C CA . ARG B 1 134 ? 14.156 2.621 3.453 1 95.88 134 ARG B CA 1
ATOM 2206 C C . ARG B 1 134 ? 13.781 1.946 4.766 1 95.88 134 ARG B C 1
ATOM 2208 O O . ARG B 1 134 ? 12.758 1.265 4.848 1 95.88 134 ARG B O 1
ATOM 2215 N N . GLN B 1 135 ? 14.609 2.145 5.691 1 95.88 135 GLN B N 1
ATOM 2216 C CA . GLN B 1 135 ? 14.375 1.706 7.059 1 95.88 135 GLN B CA 1
ATOM 2217 C C . GLN B 1 135 ? 14.383 2.887 8.023 1 95.88 135 GLN B C 1
ATOM 2219 O O . GLN B 1 135 ? 15.242 3.771 7.922 1 95.88 135 GLN B O 1
ATOM 2224 N N . PHE B 1 136 ? 13.523 2.809 8.953 1 93 136 PHE B N 1
ATOM 2225 C CA . PHE B 1 136 ? 13.328 3.904 9.898 1 93 136 PHE B CA 1
ATOM 2226 C C . PHE B 1 136 ? 13.469 3.414 11.336 1 93 136 PHE B C 1
ATOM 2228 O O . PHE B 1 136 ? 12.984 2.332 11.672 1 93 136 PHE B O 1
ATOM 2235 N N . ARG B 1 137 ? 14.117 4.25 12.047 1 91.81 137 ARG B N 1
ATOM 2236 C CA . ARG B 1 137 ? 14.039 4.094 13.492 1 91.81 137 ARG B CA 1
ATOM 2237 C C . ARG B 1 137 ? 12.914 4.945 14.078 1 91.81 137 ARG B C 1
ATOM 2239 O O . ARG B 1 137 ? 12.93 6.172 13.938 1 91.81 137 ARG B O 1
ATOM 2246 N N . LEU B 1 138 ? 12.008 4.273 14.695 1 88.12 138 LEU B N 1
ATOM 2247 C CA . LEU B 1 138 ? 10.781 4.945 15.117 1 88.12 138 LEU B CA 1
ATOM 2248 C C . LEU B 1 138 ? 11.016 5.754 16.391 1 88.12 138 LEU B C 1
ATOM 2250 O O . LEU B 1 138 ? 11.781 5.336 17.266 1 88.12 138 LEU B O 1
ATOM 2254 N N . ASN B 1 139 ? 10.273 6.859 16.359 1 78.81 139 ASN B N 1
ATOM 2255 C CA . ASN B 1 139 ? 10.281 7.66 17.578 1 78.81 139 ASN B CA 1
ATOM 2256 C C . ASN B 1 139 ? 9.562 6.945 18.719 1 78.81 139 ASN B C 1
ATOM 2258 O O . ASN B 1 139 ? 8.75 6.051 18.484 1 78.81 139 ASN B O 1
ATOM 2262 N N . ASP B 1 140 ? 9.969 7.273 19.875 1 67.56 140 ASP B N 1
ATOM 2263 C CA . ASP B 1 140 ? 9.406 6.672 21.078 1 67.56 140 ASP B CA 1
ATOM 2264 C C . ASP B 1 140 ? 7.887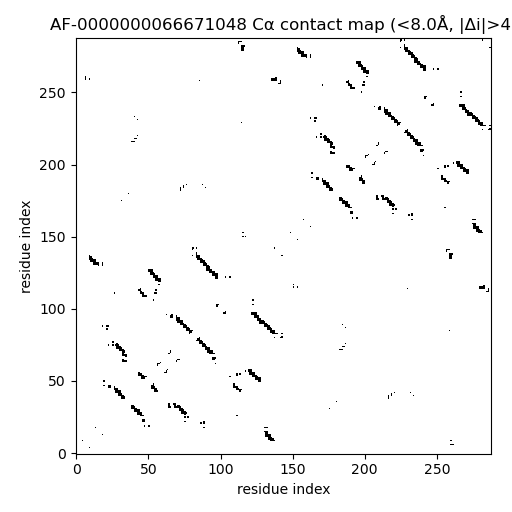 6.812 21.109 1 67.56 140 ASP B C 1
ATOM 2266 O O . ASP B 1 140 ? 7.188 5.965 21.672 1 67.56 140 ASP B O 1
ATOM 2270 N N . GLU B 1 141 ? 7.383 7.758 20.562 1 60.91 141 GLU B N 1
ATOM 2271 C CA . GLU B 1 141 ? 5.953 8.039 20.672 1 60.91 141 GLU B CA 1
ATOM 2272 C C . GLU B 1 141 ? 5.137 7.035 19.859 1 60.91 141 GLU B C 1
ATOM 2274 O O . GLU B 1 141 ? 3.951 6.828 20.125 1 60.91 141 GLU B O 1
ATOM 2279 N N . VAL B 1 142 ? 5.68 6.488 18.891 1 55.84 142 VAL B N 1
ATOM 2280 C CA . VAL B 1 142 ? 4.953 5.531 18.062 1 55.84 142 VAL B CA 1
ATOM 2281 C C . VAL B 1 142 ? 4.785 4.219 18.828 1 55.84 142 VAL B C 1
ATOM 2283 O O . VAL B 1 142 ? 3.912 3.412 18.5 1 55.84 142 VAL B O 1
ATOM 2286 N N . THR B 1 143 ? 5.605 3.951 19.781 1 48.28 143 THR B N 1
ATOM 2287 C CA . THR B 1 143 ? 5.641 2.676 20.484 1 48.28 143 THR B CA 1
ATOM 2288 C C . THR B 1 143 ? 4.777 2.727 21.734 1 48.28 143 THR B C 1
ATOM 2290 O O . THR B 1 143 ? 4.535 1.699 22.375 1 48.28 143 THR B O 1
ATOM 2293 N N . HIS B 1 144 ? 4.387 3.879 22.219 1 48.72 144 HIS B N 1
ATOM 2294 C CA . HIS B 1 144 ? 3.629 3.908 23.453 1 48.72 144 HIS B CA 1
ATOM 2295 C C . HIS B 1 144 ? 2.16 4.234 23.203 1 48.72 144 HIS B C 1
ATOM 2297 O O . HIS B 1 144 ? 1.843 5.035 22.312 1 48.72 144 HIS B O 1
#

InterPro domains:
  IPR012349 FMN-binding split barrel [G3DSA:2.30.110.10] (2-143)
  IPR024747 Pyridoxamine 5'-phosphate oxidase-related [PF12900] (17-135)

Foldseek 3Di:
DPPPCPPPNFKDKDDPVVLLVVQQVDFKKKKWFDDPHDIDIDIFGWHDDPQKIKTKDAPDDVQVRCVRPQWMKMKDKDADLVQQKIKMKIWIFGKDWDDDPVVQVVRVVRPGDTPDDDPGITMMMTRTDDMIMMMGRHDPVVND/DPPPCPPPNFKDKDDPVVLLVVQQVDFKKKKWFDDPHDIDIDIFGWHDDPQKIKTKDAPDDVQVRCVRPQWMKMKDKDADLVQQKIKMKIWIFGKDWDDDPVVQVVRVVRPGDTPDDDPGITMMMTRTDDMIMMMGRHDPVVND

Secondary structure (DSSP, 8-state):
------HHHHEEEPPHHHHHHHHTT-SEEEEEEEETTEEEEEEEEEEEETTEEEEEE-TTHHHHHHHH--EEEEEEEEEEGGGTEEEEEEEEEEEEE--SHHHHHHHHHT----SS--TTPEEEEEEEEEEEEEEEEPPHHHH-/------HHHHEEEPPHHHHHHHHTT-SEEEEEEEETTEEEEEEEEEEEETTEEEEEE-TTHHHHHHHH--EEEEEEEEEEGGGTEEEEEEEEEEEEE--SHHHHHHHHHT----SS--TTPEEEEEEEEEEEEEEEEPPHHHH-

Solvent-accessible surface area (backbone atoms only — not comparable to full-atom values): 15768 Å² total; per-residue (Å²): 126,84,73,76,74,50,69,70,75,32,44,42,76,42,50,67,69,50,34,53,54,55,53,63,72,51,45,60,32,34,41,35,41,47,51,99,89,43,75,48,73,42,78,40,38,35,39,64,58,94,76,27,41,36,35,66,41,56,81,47,72,69,51,50,45,35,71,76,29,32,57,32,42,35,38,36,64,50,77,38,61,94,75,34,33,32,38,39,35,43,33,33,28,37,43,43,76,57,80,51,63,70,58,44,54,53,56,63,70,59,66,62,70,58,57,62,88,57,99,58,57,40,48,32,37,29,53,54,79,45,66,48,25,41,36,35,46,42,44,73,69,80,61,102,128,85,73,78,74,48,70,68,74,33,45,43,78,42,48,67,69,50,35,54,55,54,54,63,71,50,45,61,31,34,40,35,42,48,51,99,89,42,74,48,72,43,79,40,39,33,40,64,58,94,75,28,41,35,34,65,40,56,81,49,71,69,52,51,44,35,71,76,30,31,58,33,40,36,37,37,66,50,78,38,60,93,75,34,33,32,37,40,35,42,34,33,28,38,43,43,76,56,78,49,65,70,58,44,54,54,57,62,71,60,65,62,69,59,56,60,87,58,98,58,58,41,47,33,38,28,53,54,78,44,66,46,24,42,35,34,48,42,45,72,70,78,63,104